Protein AF-A0A538K171-F1 (afdb_monomer)

Foldseek 3Di:
DPPLVVLLPDLCPFQADEEAPLADVVVSVVSNNPPRYDHDYADVLLEVCLVPDADCVLCVLQVHDLVFAAEEEEDDPDPELPPDPPDNQVVLLVVVQFPHNYEYEYPDPRHVVVCVVVVRYRYDPDDDPVLNSLLSHQEYEYQDPVSQSSNLLSLHHYEYPNPDDDGSNVVVCCVVVSYDYDDHSVVDDGDHDDPDRPDDDRRHDHNVVVVVSVCVRVDDD

Solvent-accessible surface area (backbone atoms only — not comparable to full-atom values): 12775 Å² total; per-residue (Å²): 117,82,57,54,72,61,41,47,52,48,30,55,74,43,70,48,45,75,44,46,54,59,46,65,66,74,77,40,38,88,25,52,29,67,99,23,66,39,71,40,81,72,51,73,44,20,27,83,41,44,86,68,73,69,56,67,64,55,32,66,76,68,71,54,66,81,94,49,42,31,36,38,35,38,53,52,94,58,81,44,85,80,78,52,98,84,72,60,54,68,52,48,35,53,64,72,41,54,85,49,55,30,38,45,44,58,79,46,70,60,34,40,57,57,50,62,72,66,64,57,57,47,60,71,96,58,93,71,66,60,66,28,47,42,54,69,25,33,32,36,41,28,44,42,72,65,63,49,44,42,21,45,38,58,31,19,46,32,32,31,66,58,86,68,86,71,40,46,59,55,50,49,31,39,75,72,65,54,35,38,78,59,87,52,50,84,72,66,73,89,46,66,61,61,98,65,48,66,76,62,80,69,63,63,39,70,48,63,60,59,50,53,56,63,46,56,55,71,60,79,129

Mean predicted aligned error: 5.47 Å

Sequence (221 aa):
EWATVQHNVNCRLAKAVVVPDAIPQERLYRYGARNKIRPYEGLKEEYYLADFEPDAAVLSELGLDRSRPIVVLRTPPAVSLYHRFENDLFRQVLDRVRGEQAVVLPRTEDQRAELERTGDWIVPPRAIDAQSLVAYADLVVSAGGTMNREAVALGTPVYTTFEGRPGAVDERLITEGRLRRLEHAEDVKLAKRGGVPVSGERVRRDPALLTDLLLSAVIRA

Nearest PDB structures (foldseek):
  4rif-assembly1_A  TM=6.690E-01  e=5.327E-04  Streptomyces cyanogenus
  6j31-assembly4_D  TM=5.590E-01  e=3.667E-04  Kitasatospora
  5nv8-assembly1_A  TM=5.394E-01  e=2.372E-04  Pseudomonas putida KT2440
  8va1-assembly1_D  TM=4.592E-01  e=1.056E-02  Staphylococcus aureus
  4amb-assembly1_A  TM=5.038E-01  e=4.702E-02  Streptomyces nogalater

pLDDT: mean 89.64, std 12.26, range [41.31, 98.06]

Secondary structure (DSSP, 8-state):
---HHHHHHHHHH-S-EEEETTS-THHHHTTT-TTTEEEESS-HHHHHTTT----THHHHHTT--TTS-EEEEE--SSS-SS--TT--HHHHHHHHTTTSEEEEE-SSHHHHHHHHHH--SB--SS---HHHHHHH-SEEEES-HHHHHHHHHHT--EEE---SPPPHHHHHHHHTTSSEE---GGG---SPPPSS-SSSSPP---HHHHHHHHHTTTS--

Structure (mmCIF, N/CA/C/O backbone):
data_AF-A0A538K171-F1
#
_entry.id   AF-A0A538K171-F1
#
loop_
_atom_site.group_PDB
_atom_site.id
_atom_site.type_symbol
_atom_site.label_atom_id
_atom_site.label_alt_id
_atom_site.label_comp_id
_atom_site.label_asym_id
_atom_site.label_entity_id
_atom_site.label_seq_id
_atom_site.pdbx_PDB_ins_code
_atom_site.Cartn_x
_atom_site.Cartn_y
_atom_site.Cartn_z
_atom_site.occupancy
_atom_site.B_iso_or_equiv
_atom_site.auth_seq_id
_atom_site.auth_comp_id
_atom_site.auth_asym_id
_atom_site.auth_atom_id
_atom_site.pdbx_PDB_model_num
ATOM 1 N N . GLU A 1 1 ? 4.724 6.004 -13.531 1.00 66.69 1 GLU A N 1
ATOM 2 C CA . GLU A 1 1 ? 5.655 6.703 -14.454 1.00 66.69 1 GLU A CA 1
ATOM 3 C C . GLU A 1 1 ? 5.895 8.193 -14.138 1.00 66.69 1 GLU A C 1
ATOM 5 O O . GLU A 1 1 ? 6.734 8.817 -14.790 1.00 66.69 1 GLU A O 1
ATOM 10 N N . TRP A 1 2 ? 5.233 8.771 -13.127 1.00 79.94 2 TRP A N 1
ATOM 11 C CA . TRP A 1 2 ? 5.308 10.215 -12.837 1.00 79.94 2 TRP A CA 1
ATOM 12 C C . TRP A 1 2 ? 6.482 10.662 -11.953 1.00 79.94 2 TRP A C 1
ATOM 14 O O . TRP A 1 2 ? 6.702 11.857 -11.797 1.00 79.94 2 TRP A O 1
ATOM 24 N N . ALA A 1 3 ? 7.287 9.729 -11.434 1.00 83.81 3 ALA A N 1
ATOM 25 C CA . ALA A 1 3 ? 8.551 10.024 -10.752 1.00 83.81 3 ALA A CA 1
ATOM 26 C C . ALA A 1 3 ? 9.635 10.458 -11.763 1.00 83.81 3 ALA A C 1
ATOM 28 O O . ALA A 1 3 ? 10.602 9.742 -12.020 1.00 83.81 3 ALA A O 1
ATOM 29 N N . THR A 1 4 ? 9.427 11.613 -12.399 1.00 87.75 4 THR A N 1
ATOM 30 C CA . THR A 1 4 ? 10.187 12.109 -13.558 1.00 87.75 4 THR A CA 1
ATOM 31 C C . THR A 1 4 ? 11.692 12.117 -13.316 1.00 87.75 4 THR A C 1
ATOM 33 O O . THR A 1 4 ? 12.437 11.635 -14.166 1.00 87.75 4 THR A O 1
ATOM 36 N N . VAL A 1 5 ? 12.155 12.623 -12.169 1.00 89.06 5 VAL A N 1
ATOM 37 C CA . VAL A 1 5 ? 13.592 12.705 -11.850 1.00 89.06 5 VAL A CA 1
ATOM 38 C C . VAL A 1 5 ? 14.212 11.307 -11.784 1.00 89.06 5 VAL A C 1
ATOM 40 O O . VAL A 1 5 ? 15.181 11.027 -12.486 1.00 89.06 5 VAL A O 1
ATOM 43 N N . GLN A 1 6 ? 13.591 10.401 -11.026 1.00 90.38 6 GLN A N 1
ATOM 44 C CA . GLN A 1 6 ? 14.059 9.025 -10.875 1.00 90.38 6 GLN A CA 1
ATOM 45 C C . GLN A 1 6 ? 14.075 8.278 -12.215 1.00 90.38 6 GLN A C 1
ATOM 47 O O . GLN A 1 6 ? 15.068 7.633 -12.545 1.00 90.38 6 GLN A O 1
ATOM 52 N N . HIS A 1 7 ? 13.018 8.388 -13.030 1.00 92.62 7 HIS A N 1
ATOM 53 C CA . HIS A 1 7 ? 12.998 7.722 -14.334 1.00 92.62 7 HIS A CA 1
ATOM 54 C C . HIS A 1 7 ? 14.040 8.291 -15.300 1.00 92.62 7 HIS A C 1
ATOM 56 O O . HIS A 1 7 ? 14.659 7.513 -16.023 1.00 92.62 7 HIS A O 1
ATOM 62 N N . ASN A 1 8 ? 14.271 9.610 -15.301 1.00 92.12 8 ASN A N 1
ATOM 63 C CA . ASN A 1 8 ? 15.260 10.235 -16.183 1.00 92.12 8 ASN A CA 1
ATOM 64 C C . ASN A 1 8 ? 16.680 9.707 -15.950 1.00 92.12 8 ASN A C 1
ATOM 66 O O . ASN A 1 8 ? 17.425 9.563 -16.921 1.00 92.12 8 ASN A O 1
ATOM 70 N N . VAL A 1 9 ? 17.033 9.414 -14.698 1.00 94.19 9 VAL A N 1
ATOM 71 C CA . VAL A 1 9 ? 18.319 8.806 -14.342 1.00 94.19 9 VAL A CA 1
ATOM 72 C C . VAL A 1 9 ? 18.281 7.302 -14.621 1.00 94.19 9 VAL A C 1
ATOM 74 O O . VAL A 1 9 ? 19.056 6.801 -15.437 1.00 94.19 9 VAL A O 1
ATOM 77 N N . ASN A 1 10 ? 17.327 6.586 -14.022 1.00 94.12 10 ASN A N 1
ATOM 78 C CA . ASN A 1 10 ? 17.306 5.123 -14.034 1.00 94.12 10 ASN A CA 1
ATOM 79 C C . ASN A 1 10 ? 17.180 4.545 -15.448 1.00 94.12 10 ASN A C 1
ATOM 81 O O . ASN A 1 10 ? 17.932 3.647 -15.811 1.00 94.12 10 ASN A O 1
ATOM 85 N N . CYS A 1 11 ? 16.269 5.061 -16.276 1.00 95.25 11 CYS A N 1
ATOM 86 C CA . CYS A 1 11 ? 16.022 4.495 -17.608 1.00 95.25 11 CYS A CA 1
ATOM 87 C C . CYS A 1 11 ? 17.185 4.743 -18.587 1.00 95.25 11 CYS A C 1
ATOM 89 O O . CYS A 1 11 ? 17.412 3.944 -19.501 1.00 95.25 11 CYS A O 1
ATOM 91 N N . ARG A 1 12 ? 17.953 5.825 -18.396 1.00 94.25 12 ARG A N 1
ATOM 92 C CA . ARG A 1 12 ? 19.149 6.099 -19.206 1.00 94.25 12 ARG A CA 1
ATOM 93 C C . ARG A 1 12 ? 20.298 5.170 -18.841 1.00 94.25 12 ARG A C 1
ATOM 95 O O . ARG A 1 12 ? 20.926 4.627 -19.748 1.00 94.25 12 ARG A O 1
ATOM 102 N N . LEU A 1 13 ? 20.525 4.964 -17.545 1.00 93.88 13 LEU A N 1
ATOM 103 C CA . LEU A 1 13 ? 21.641 4.167 -17.031 1.00 93.88 13 LEU A CA 1
ATOM 104 C C . LEU A 1 13 ? 21.377 2.655 -17.066 1.00 93.88 13 LEU A C 1
ATOM 106 O O . LEU A 1 13 ? 22.317 1.867 -17.132 1.00 93.88 13 LEU A O 1
ATOM 110 N N . ALA A 1 14 ? 20.112 2.233 -17.054 1.00 94.62 14 ALA A N 1
ATOM 111 C CA . ALA A 1 14 ? 19.754 0.823 -17.111 1.00 94.62 14 ALA A CA 1
ATOM 112 C C . ALA A 1 14 ? 19.931 0.223 -18.518 1.00 94.62 14 ALA A C 1
ATOM 114 O O . ALA A 1 14 ? 19.744 0.898 -19.539 1.00 94.62 14 ALA A O 1
ATOM 115 N N . LYS A 1 15 ? 20.237 -1.082 -18.557 1.00 94.00 15 LYS A N 1
ATOM 116 C CA . LYS A 1 15 ? 20.230 -1.919 -19.773 1.00 94.00 15 LYS A CA 1
ATOM 117 C C . LYS A 1 15 ? 18.865 -2.567 -20.029 1.00 94.00 15 LYS A C 1
ATOM 119 O O . LYS A 1 15 ? 18.466 -2.686 -21.181 1.00 94.00 15 LYS A O 1
ATOM 124 N N . ALA A 1 16 ? 18.147 -2.921 -18.964 1.00 95.50 16 ALA A N 1
ATOM 125 C CA . ALA A 1 16 ? 16.772 -3.410 -19.000 1.00 95.50 16 ALA A CA 1
ATOM 126 C C . ALA A 1 16 ? 15.915 -2.632 -17.989 1.00 95.50 16 ALA A C 1
ATOM 128 O O . ALA A 1 16 ? 16.394 -2.256 -16.920 1.00 95.50 16 ALA A O 1
ATOM 129 N N . VAL A 1 17 ? 14.655 -2.375 -18.335 1.00 96.00 17 VAL A N 1
ATOM 130 C CA . VAL A 1 17 ? 13.676 -1.643 -17.522 1.00 96.00 17 VAL A CA 1
ATOM 131 C C . VAL A 1 17 ? 12.465 -2.546 -17.317 1.00 96.00 17 VAL A C 1
ATOM 133 O O . VAL A 1 17 ? 11.632 -2.683 -18.211 1.00 96.00 17 VAL A O 1
ATOM 136 N N . VAL A 1 18 ? 12.393 -3.174 -16.145 1.00 96.44 18 VAL A N 1
ATOM 137 C CA . VAL A 1 18 ? 11.330 -4.118 -15.779 1.00 96.44 18 VAL A CA 1
ATOM 138 C C . VAL A 1 18 ? 10.172 -3.360 -15.131 1.00 96.44 18 VAL A C 1
ATOM 140 O O . VAL A 1 18 ? 10.356 -2.700 -14.107 1.00 96.44 18 VAL A O 1
ATOM 143 N N . VAL A 1 19 ? 8.988 -3.402 -15.742 1.00 96.50 19 VAL A N 1
ATOM 144 C CA . VAL A 1 19 ? 7.805 -2.625 -15.320 1.00 96.50 19 VAL A CA 1
ATOM 145 C C . VAL A 1 19 ? 6.518 -3.434 -15.506 1.00 96.50 19 VAL A C 1
ATOM 147 O O . VAL A 1 19 ? 6.503 -4.317 -16.358 1.00 96.50 19 VAL A O 1
ATOM 150 N N . PRO A 1 20 ? 5.435 -3.133 -14.767 1.00 96.88 20 PRO A N 1
ATOM 151 C CA . PRO A 1 20 ? 4.135 -3.739 -15.032 1.00 96.88 20 PRO A CA 1
ATOM 152 C C . PRO A 1 20 ? 3.682 -3.493 -16.472 1.00 96.88 20 PRO A C 1
ATOM 154 O O . PRO A 1 20 ? 3.851 -2.389 -17.000 1.00 96.88 20 PRO A O 1
ATOM 157 N N . ASP A 1 21 ? 3.028 -4.486 -17.057 1.00 96.69 21 ASP A N 1
ATOM 158 C CA . ASP A 1 21 ? 2.358 -4.444 -18.358 1.00 96.69 21 ASP A CA 1
ATOM 159 C C . ASP A 1 21 ? 1.277 -3.355 -18.448 1.00 96.69 21 ASP A C 1
ATOM 161 O O . ASP A 1 21 ? 1.010 -2.829 -19.526 1.00 96.69 21 ASP A O 1
ATOM 165 N N . ALA A 1 22 ? 0.719 -2.949 -17.304 1.00 96.81 22 ALA A N 1
ATOM 166 C CA . ALA A 1 22 ? -0.214 -1.834 -17.191 1.00 96.81 22 ALA A CA 1
ATOM 167 C C . ALA A 1 22 ? 0.367 -0.498 -17.677 1.00 96.81 22 ALA A C 1
ATOM 169 O O . ALA A 1 22 ? -0.393 0.412 -17.999 1.00 96.81 22 ALA A O 1
ATOM 170 N N . ILE A 1 23 ? 1.695 -0.324 -17.655 1.00 96.12 23 ILE A N 1
ATOM 171 C CA . ILE A 1 23 ? 2.342 0.936 -18.030 1.00 96.12 23 ILE A CA 1
ATOM 172 C C . ILE A 1 23 ? 2.552 0.960 -19.551 1.00 96.12 23 ILE A C 1
ATOM 174 O O . ILE A 1 23 ? 3.391 0.205 -20.045 1.00 96.12 23 ILE A O 1
ATOM 178 N N . PRO A 1 24 ? 1.902 1.876 -20.302 1.00 95.00 24 PRO A N 1
ATOM 179 C CA . PRO A 1 24 ? 2.154 1.999 -21.734 1.00 95.00 24 PRO A CA 1
ATOM 180 C C . PRO A 1 24 ? 3.619 2.370 -21.978 1.00 95.00 24 PRO A C 1
ATOM 182 O O . PRO A 1 24 ? 4.127 3.349 -21.413 1.00 95.00 24 PRO A O 1
ATOM 185 N N . GLN A 1 25 ? 4.306 1.589 -22.811 1.00 95.44 25 GLN A N 1
ATOM 186 C CA . GLN A 1 25 ? 5.763 1.663 -22.967 1.00 95.44 25 GLN A CA 1
ATOM 187 C C . GLN A 1 25 ? 6.224 3.049 -23.438 1.00 95.44 25 GLN A C 1
ATOM 189 O O . GLN A 1 25 ? 7.231 3.591 -22.978 1.00 95.44 25 GLN A O 1
ATOM 194 N N . GLU A 1 26 ? 5.423 3.662 -24.297 1.00 95.50 26 GLU A N 1
ATOM 195 C CA . GLU A 1 26 ? 5.586 4.992 -24.875 1.00 95.50 26 GLU A CA 1
ATOM 196 C C . GLU A 1 26 ? 5.693 6.090 -23.816 1.00 95.50 26 GLU A C 1
ATOM 198 O O . GLU A 1 26 ? 6.452 7.048 -24.001 1.00 95.50 26 GLU A O 1
ATOM 203 N N . ARG A 1 27 ? 5.049 5.923 -22.650 1.00 94.31 27 ARG A N 1
ATOM 204 C CA . ARG A 1 27 ? 5.192 6.866 -21.527 1.00 94.31 27 ARG A CA 1
ATOM 205 C C . ARG A 1 27 ? 6.608 6.856 -20.929 1.00 94.31 27 ARG A C 1
ATOM 207 O O . ARG A 1 27 ? 7.004 7.830 -20.283 1.00 94.31 27 ARG A O 1
ATOM 214 N N . LEU A 1 28 ? 7.385 5.793 -21.158 1.00 95.94 28 LEU A N 1
ATOM 215 C CA . LEU A 1 28 ? 8.760 5.637 -20.677 1.00 95.94 28 LEU A CA 1
ATOM 216 C C . LEU A 1 28 ? 9.823 6.013 -21.722 1.00 95.94 28 LEU A C 1
ATOM 218 O O . LEU A 1 28 ? 10.983 6.226 -21.363 1.00 95.94 28 LEU A O 1
ATOM 222 N N . TYR A 1 29 ? 9.461 6.155 -23.002 1.00 95.62 29 TYR A N 1
ATOM 223 C CA . TYR A 1 29 ? 10.425 6.473 -24.068 1.00 95.62 29 TYR A CA 1
ATOM 224 C C . TYR A 1 29 ? 11.146 7.798 -23.832 1.00 95.62 29 TYR A C 1
ATOM 226 O O . TYR A 1 29 ? 12.361 7.871 -24.009 1.00 95.62 29 TYR A O 1
ATOM 234 N N . ARG A 1 30 ? 10.428 8.813 -23.333 1.00 94.38 30 ARG A N 1
ATOM 235 C CA . ARG A 1 30 ? 11.001 10.121 -22.967 1.00 94.38 30 ARG A CA 1
ATOM 236 C C . ARG A 1 30 ? 12.099 10.044 -21.898 1.00 94.38 30 ARG A C 1
ATOM 238 O O . ARG A 1 30 ? 12.905 10.961 -21.776 1.00 94.38 30 ARG A O 1
ATOM 245 N N . TYR A 1 31 ? 12.145 8.952 -21.137 1.00 95.50 31 TYR A N 1
ATOM 246 C CA . TYR A 1 31 ? 13.164 8.709 -20.120 1.00 95.50 31 TYR A CA 1
ATOM 247 C C . TYR A 1 31 ? 14.360 7.897 -20.645 1.00 95.50 31 TYR A C 1
ATOM 249 O O . TYR A 1 31 ? 15.268 7.594 -19.880 1.00 95.50 31 TYR A O 1
ATOM 257 N N . GLY A 1 32 ? 14.397 7.546 -21.935 1.00 95.56 32 GLY A N 1
ATOM 258 C CA . GLY A 1 32 ? 15.477 6.748 -22.529 1.00 95.56 32 GLY A CA 1
ATOM 259 C C . GLY A 1 32 ? 15.289 5.232 -22.403 1.00 95.56 32 GLY A C 1
ATOM 260 O O . GLY A 1 32 ? 16.252 4.486 -22.561 1.00 95.56 32 GLY A O 1
ATOM 261 N N . ALA A 1 33 ? 14.063 4.770 -22.128 1.00 96.56 33 ALA A N 1
ATOM 262 C CA . ALA A 1 33 ? 13.749 3.348 -21.957 1.00 96.56 33 ALA A CA 1
ATOM 263 C C . ALA A 1 33 ? 13.457 2.596 -23.273 1.00 96.56 33 ALA A C 1
ATOM 265 O O . ALA A 1 33 ? 13.246 1.384 -23.249 1.00 96.56 33 ALA A O 1
ATOM 266 N N . ARG A 1 34 ? 13.413 3.279 -24.427 1.00 96.06 34 ARG A N 1
ATOM 267 C CA . ARG A 1 34 ? 13.105 2.640 -25.721 1.00 96.06 34 ARG A CA 1
ATOM 268 C C . ARG A 1 34 ? 14.042 1.446 -25.971 1.00 96.06 34 ARG A C 1
ATOM 270 O O . ARG A 1 34 ? 15.243 1.558 -25.753 1.00 96.06 34 ARG A O 1
ATOM 277 N N . ASN A 1 35 ? 13.477 0.318 -26.410 1.00 94.25 35 ASN A N 1
ATOM 278 C CA . ASN A 1 35 ? 14.146 -0.979 -26.635 1.00 94.25 35 ASN A CA 1
ATOM 279 C C . ASN A 1 35 ? 14.708 -1.681 -25.375 1.00 94.25 35 ASN A C 1
ATOM 281 O O . ASN A 1 35 ? 15.240 -2.786 -25.471 1.00 94.25 35 ASN A O 1
ATOM 285 N N . LYS A 1 36 ? 14.558 -1.087 -24.185 1.00 95.12 36 LYS A N 1
ATOM 286 C CA . LYS A 1 36 ? 15.034 -1.646 -22.907 1.00 95.12 36 LYS A CA 1
ATOM 287 C C . LYS A 1 36 ? 13.907 -2.204 -22.040 1.00 95.12 36 LYS A C 1
ATOM 289 O O . LYS A 1 36 ? 14.178 -2.845 -21.033 1.00 95.12 36 LYS A O 1
ATOM 294 N N . ILE A 1 37 ? 12.652 -1.931 -22.391 1.00 96.50 37 ILE A N 1
ATOM 295 C CA . ILE A 1 37 ? 11.495 -2.285 -21.567 1.00 96.50 37 ILE A CA 1
ATOM 296 C C . ILE A 1 37 ? 11.275 -3.801 -21.582 1.00 96.50 37 ILE A C 1
ATOM 298 O O . ILE A 1 37 ? 11.434 -4.462 -22.611 1.00 96.50 37 ILE A O 1
ATOM 302 N N . ARG A 1 38 ? 10.948 -4.338 -20.409 1.00 96.88 38 ARG A N 1
ATOM 303 C CA . ARG A 1 38 ? 10.624 -5.737 -20.138 1.00 96.88 38 ARG A CA 1
ATOM 304 C C . ARG A 1 38 ? 9.335 -5.749 -19.304 1.00 96.88 38 ARG A C 1
ATOM 306 O O . ARG A 1 38 ? 9.412 -5.554 -18.090 1.00 96.88 38 ARG A O 1
ATOM 313 N N . PRO A 1 39 ? 8.154 -5.838 -19.938 1.00 96.88 39 PRO A N 1
ATOM 314 C CA . PRO A 1 39 ? 6.901 -5.830 -19.199 1.00 96.88 39 PRO A CA 1
ATOM 315 C C . PRO A 1 39 ? 6.725 -7.146 -18.428 1.00 96.88 39 PRO A C 1
ATOM 317 O O . PRO A 1 39 ? 7.114 -8.201 -18.924 1.00 96.88 39 PRO A O 1
ATOM 320 N N . TYR A 1 40 ? 6.120 -7.080 -17.244 1.00 97.31 40 TYR A N 1
ATOM 321 C CA . TYR A 1 40 ? 5.615 -8.247 -16.515 1.00 97.31 40 TYR A CA 1
ATOM 322 C C . TYR A 1 40 ? 4.117 -8.112 -16.261 1.00 97.31 40 TYR A C 1
ATOM 324 O O . TYR A 1 40 ? 3.604 -7.005 -16.119 1.00 97.31 40 TYR A O 1
ATOM 332 N N . GLU A 1 41 ? 3.419 -9.237 -16.195 1.00 97.19 41 GLU A N 1
ATOM 333 C CA . GLU A 1 41 ? 1.971 -9.277 -16.011 1.00 97.19 41 GLU A CA 1
ATOM 334 C C . GLU A 1 41 ? 1.564 -8.879 -14.582 1.00 97.19 41 GLU A C 1
ATOM 336 O O . GLU A 1 41 ? 2.159 -9.325 -13.604 1.00 97.19 41 GLU A O 1
ATOM 341 N N . GLY A 1 42 ? 0.501 -8.086 -14.439 1.00 95.56 42 GLY A N 1
ATOM 342 C CA . GLY A 1 42 ? -0.134 -7.872 -13.135 1.00 95.56 42 GLY A CA 1
ATOM 343 C C . GLY A 1 42 ? 0.618 -6.905 -12.213 1.00 95.56 42 GLY A C 1
ATOM 344 O O . GLY A 1 42 ? 1.034 -5.821 -12.635 1.00 95.56 42 GLY A O 1
ATOM 345 N N . LEU A 1 43 ? 0.704 -7.244 -10.924 1.00 96.81 43 LEU A N 1
ATOM 346 C CA . LEU A 1 43 ? 1.318 -6.412 -9.878 1.00 96.81 43 LEU A CA 1
ATOM 347 C C . LEU A 1 43 ? 2.615 -7.049 -9.388 1.00 96.81 43 LEU A C 1
ATOM 349 O O . LEU A 1 43 ? 2.643 -8.252 -9.169 1.00 96.81 43 LEU A O 1
ATOM 353 N N . LYS A 1 44 ? 3.664 -6.264 -9.093 1.00 96.50 44 LYS A N 1
ATOM 354 C CA . LYS A 1 44 ? 4.871 -6.821 -8.440 1.00 96.50 44 LYS A CA 1
ATOM 355 C C . LYS A 1 44 ? 4.539 -7.478 -7.098 1.00 96.50 44 LYS A C 1
ATOM 357 O O . LYS A 1 44 ? 5.196 -8.436 -6.711 1.00 96.50 44 LYS A O 1
ATOM 362 N N . GLU A 1 45 ? 3.514 -6.968 -6.419 1.00 97.56 45 GLU A N 1
ATOM 363 C CA . GLU A 1 45 ? 2.942 -7.512 -5.189 1.00 97.56 45 GLU A CA 1
ATOM 364 C C . GLU A 1 45 ? 2.470 -8.965 -5.355 1.00 97.56 45 GLU A C 1
ATOM 366 O O . GLU A 1 45 ? 2.647 -9.759 -4.441 1.00 97.56 45 GLU A O 1
ATOM 371 N N . GLU A 1 46 ? 1.949 -9.348 -6.526 1.00 97.12 46 GLU A N 1
ATOM 372 C CA . GLU A 1 46 ? 1.527 -10.729 -6.817 1.00 97.12 46 GLU A CA 1
ATOM 373 C C . GLU A 1 46 ? 2.726 -11.691 -6.944 1.00 97.12 46 GLU A C 1
ATOM 375 O O . GLU A 1 46 ? 2.544 -12.901 -6.824 1.00 97.12 46 GLU A O 1
ATOM 380 N N . TYR A 1 47 ? 3.942 -11.164 -7.153 1.00 97.56 47 TYR A N 1
ATOM 381 C CA . TYR A 1 47 ? 5.191 -11.932 -7.190 1.00 97.56 47 TYR A CA 1
ATOM 382 C C . TYR A 1 47 ? 5.844 -12.002 -5.811 1.00 97.56 47 TYR A C 1
ATOM 384 O O . TYR A 1 47 ? 6.033 -13.087 -5.280 1.00 97.56 47 TYR A O 1
ATOM 392 N N . TYR A 1 48 ? 6.182 -10.866 -5.189 1.00 96.62 48 TYR A N 1
ATOM 393 C CA . TYR A 1 48 ? 6.936 -10.911 -3.926 1.00 96.62 48 TYR A CA 1
ATOM 394 C C . TYR A 1 48 ? 6.102 -11.375 -2.726 1.00 96.62 48 TYR A C 1
ATOM 396 O O . TYR A 1 48 ? 6.672 -11.667 -1.682 1.00 96.62 48 TYR A O 1
ATOM 404 N N . LEU A 1 49 ? 4.772 -11.430 -2.858 1.00 97.00 49 LEU A N 1
ATOM 405 C CA . LEU A 1 49 ? 3.898 -12.048 -1.865 1.00 97.00 49 LEU A CA 1
ATOM 406 C C . LEU A 1 49 ? 3.467 -13.464 -2.274 1.00 97.00 49 LEU A C 1
ATOM 408 O O . LEU A 1 49 ? 2.646 -14.043 -1.578 1.00 97.00 49 LEU A O 1
ATOM 412 N N . ALA A 1 50 ? 3.936 -14.046 -3.379 1.00 95.44 50 ALA A N 1
ATOM 413 C CA . ALA A 1 50 ? 3.369 -15.293 -3.910 1.00 95.44 50 ALA A CA 1
ATOM 414 C C . ALA A 1 50 ? 3.322 -16.450 -2.888 1.00 95.44 50 ALA A C 1
ATOM 416 O O . ALA A 1 50 ? 2.333 -17.184 -2.822 1.00 95.44 50 ALA A O 1
ATOM 417 N N . ASP A 1 51 ? 4.349 -16.568 -2.054 1.00 94.94 51 ASP A N 1
ATOM 418 C CA . ASP A 1 51 ? 4.509 -17.543 -0.971 1.00 94.94 51 ASP A CA 1
ATOM 419 C C . ASP A 1 51 ? 4.207 -16.967 0.425 1.00 94.94 51 ASP A C 1
ATOM 421 O O . ASP A 1 51 ? 4.319 -17.672 1.425 1.00 94.94 51 ASP A O 1
ATOM 425 N N . PHE A 1 52 ? 3.783 -15.703 0.505 1.00 96.25 52 PHE A N 1
ATOM 426 C CA . PHE A 1 52 ? 3.433 -15.054 1.763 1.00 96.25 52 PHE A CA 1
ATOM 427 C C . PHE A 1 52 ? 2.185 -15.685 2.387 1.00 96.25 52 PHE A C 1
ATOM 429 O O . PHE A 1 52 ? 1.121 -15.729 1.752 1.00 96.25 52 PHE A O 1
ATOM 436 N N . GLU A 1 53 ? 2.316 -16.076 3.655 1.00 95.19 53 GLU A N 1
ATOM 437 C CA . GLU A 1 53 ? 1.239 -16.541 4.525 1.00 95.19 53 GLU A CA 1
ATOM 438 C C . GLU A 1 53 ? 1.123 -15.609 5.750 1.00 95.19 53 GLU A C 1
ATOM 440 O O . GLU A 1 53 ? 2.122 -15.398 6.439 1.00 95.19 53 GLU A O 1
ATOM 445 N N . PRO A 1 54 ? -0.062 -15.031 6.037 1.00 95.12 54 PRO A N 1
ATOM 446 C CA . PRO A 1 54 ? -0.214 -14.039 7.104 1.00 95.12 54 PRO A CA 1
ATOM 447 C C . PRO A 1 54 ? 0.025 -14.593 8.517 1.00 95.12 54 PRO A C 1
ATOM 449 O O . PRO A 1 54 ? -0.656 -15.527 8.949 1.00 95.12 54 PRO A O 1
ATOM 452 N N . ASP A 1 55 ? 0.880 -13.938 9.300 1.00 96.44 55 ASP A N 1
ATOM 453 C CA . ASP A 1 55 ? 1.133 -14.277 10.703 1.00 96.44 55 ASP A CA 1
ATOM 454 C C . ASP A 1 55 ? 0.107 -13.616 11.639 1.00 96.44 55 ASP A C 1
ATOM 456 O O . ASP A 1 55 ? -0.001 -12.390 11.741 1.00 96.44 55 ASP A O 1
ATOM 460 N N . ALA A 1 56 ? -0.673 -14.439 12.345 1.00 95.56 56 ALA A N 1
ATOM 461 C CA . ALA A 1 56 ? -1.689 -13.975 13.287 1.00 95.56 56 ALA A CA 1
ATOM 462 C C . ALA A 1 56 ? -1.106 -13.280 14.533 1.00 95.56 56 ALA A C 1
ATOM 464 O O . ALA A 1 56 ? -1.858 -12.597 15.235 1.00 95.56 56 ALA A O 1
ATOM 465 N N . ALA A 1 57 ? 0.202 -13.395 14.796 1.00 97.19 57 ALA A N 1
ATOM 466 C CA . ALA A 1 57 ? 0.870 -12.733 15.916 1.00 97.19 57 ALA A CA 1
ATOM 467 C C . ALA A 1 57 ? 0.660 -11.208 15.921 1.00 97.19 57 ALA A C 1
ATOM 469 O O . ALA A 1 57 ? 0.538 -10.610 16.995 1.00 97.19 57 ALA A O 1
ATOM 470 N N . VAL A 1 58 ? 0.512 -10.587 14.741 1.00 97.62 58 VAL A N 1
ATOM 471 C CA . VAL A 1 58 ? 0.238 -9.145 14.613 1.00 97.62 58 VAL A CA 1
ATOM 472 C C . VAL A 1 58 ? -1.079 -8.732 15.280 1.00 97.62 58 VAL A C 1
ATOM 474 O O . VAL A 1 58 ? -1.198 -7.619 15.789 1.00 97.62 58 VAL A O 1
ATOM 477 N N . LEU A 1 59 ? -2.069 -9.630 15.326 1.00 97.00 59 LEU A N 1
ATOM 478 C CA . LEU A 1 59 ? -3.349 -9.357 15.978 1.00 97.00 59 LEU A CA 1
ATOM 479 C C . LEU A 1 59 ? -3.174 -9.294 17.492 1.00 97.00 59 LEU A C 1
ATOM 481 O O . LEU A 1 59 ? -3.643 -8.350 18.121 1.00 97.00 59 LEU A O 1
ATOM 485 N N . SER A 1 60 ? -2.452 -10.258 18.070 1.00 96.38 60 SER A N 1
ATOM 486 C CA . SER A 1 60 ? -2.150 -10.258 19.503 1.00 96.38 60 SER A CA 1
ATOM 487 C C . SER A 1 60 ? -1.232 -9.107 19.912 1.00 96.38 60 SER A C 1
ATOM 489 O O . SER A 1 60 ? -1.472 -8.505 20.954 1.00 96.38 60 SER A O 1
ATOM 491 N N . GLU A 1 61 ? -0.234 -8.757 19.091 1.00 96.69 61 GLU A N 1
ATOM 492 C CA . GLU A 1 61 ? 0.666 -7.623 19.354 1.00 96.69 61 GLU A CA 1
ATOM 493 C C . GLU A 1 61 ? -0.106 -6.300 19.465 1.00 96.69 61 GLU A C 1
ATOM 495 O O . GLU A 1 61 ? 0.225 -5.456 20.295 1.00 96.69 61 GLU A O 1
ATOM 500 N N . LEU A 1 62 ? -1.153 -6.135 18.652 1.00 96.94 62 LEU A N 1
ATOM 501 C CA . LEU A 1 62 ? -1.967 -4.921 18.594 1.00 96.94 62 LEU A CA 1
ATOM 502 C C . LEU A 1 62 ? -3.263 -5.002 19.419 1.00 96.94 62 LEU A C 1
ATOM 504 O O . LEU A 1 62 ? -4.049 -4.058 19.398 1.00 96.94 62 LEU A O 1
ATOM 508 N N . GLY A 1 63 ? -3.513 -6.115 20.118 1.00 96.94 63 GLY A N 1
ATOM 509 C CA . GLY A 1 63 ? -4.745 -6.323 20.889 1.00 96.94 63 GLY A CA 1
ATOM 510 C C . GLY A 1 63 ? -6.020 -6.354 20.034 1.00 96.94 63 GLY A C 1
ATOM 511 O O . GLY A 1 63 ? -7.080 -5.923 20.486 1.00 96.94 63 GLY A O 1
ATOM 512 N N . LEU A 1 64 ? -5.928 -6.826 18.788 1.00 97.25 64 LEU A N 1
ATOM 513 C CA . LEU A 1 64 ? -7.038 -6.871 17.840 1.00 97.25 64 LEU A CA 1
ATOM 514 C C . LEU A 1 64 ? -7.877 -8.146 18.015 1.00 97.25 64 LEU A C 1
ATOM 516 O O . LEU A 1 64 ? -7.384 -9.264 17.877 1.00 97.25 64 LEU A O 1
ATOM 520 N N . ASP A 1 65 ? -9.181 -7.973 18.215 1.00 95.81 65 ASP A N 1
ATOM 521 C CA . ASP A 1 65 ? -10.180 -9.033 18.106 1.00 95.81 65 ASP A CA 1
ATOM 522 C C . ASP A 1 65 ? -10.561 -9.267 16.634 1.00 95.81 65 ASP A C 1
ATOM 524 O O . ASP A 1 65 ? -11.073 -8.382 15.945 1.00 95.81 65 ASP A O 1
ATOM 528 N N . ARG A 1 66 ? -10.309 -10.483 16.141 1.00 92.88 66 ARG A N 1
ATOM 529 C CA . ARG A 1 66 ? -10.587 -10.890 14.757 1.00 92.88 66 ARG A CA 1
ATOM 530 C C . ARG A 1 66 ? -12.083 -11.008 14.448 1.00 92.88 66 ARG A C 1
ATOM 532 O O . ARG A 1 66 ? -12.457 -10.967 13.274 1.00 92.88 66 ARG A O 1
ATOM 539 N N . SER A 1 67 ? -12.934 -11.182 15.458 1.00 92.88 67 SER A N 1
ATOM 540 C CA . SER A 1 67 ? -14.385 -11.316 15.276 1.00 92.88 67 SER A CA 1
ATOM 541 C C . SER A 1 67 ? -15.059 -9.997 14.877 1.00 92.88 67 SER A C 1
ATOM 543 O O . SER A 1 67 ? -16.138 -10.007 14.284 1.00 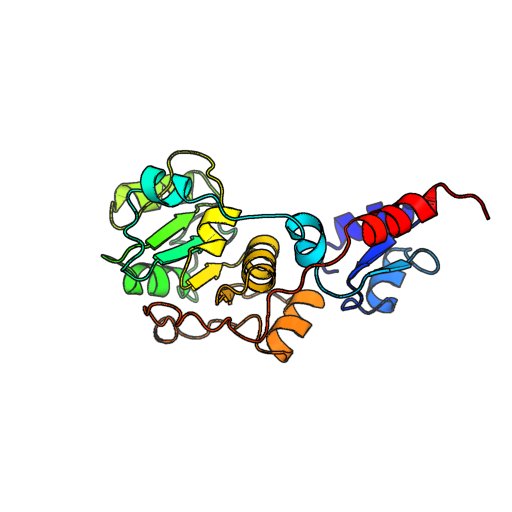92.88 67 SER A O 1
ATOM 545 N N . ARG A 1 68 ? -14.388 -8.867 15.121 1.00 95.12 68 ARG A N 1
ATOM 546 C CA . ARG A 1 68 ? -14.844 -7.511 14.802 1.00 95.12 68 ARG A CA 1
ATOM 547 C C . ARG A 1 68 ? -14.143 -6.952 13.552 1.00 95.12 68 ARG A C 1
ATOM 549 O O . ARG A 1 68 ? -13.114 -7.497 13.136 1.00 95.12 68 ARG A O 1
ATOM 556 N N . PRO A 1 69 ? -14.708 -5.916 12.901 1.00 96.38 69 PRO A N 1
ATOM 557 C CA . PRO A 1 69 ? -14.079 -5.266 11.754 1.00 96.38 69 PRO A CA 1
ATOM 558 C C . PRO A 1 69 ? -12.739 -4.622 12.120 1.00 96.38 69 PRO A C 1
ATOM 560 O O . PRO A 1 69 ? -12.685 -3.806 13.034 1.00 96.38 69 PRO A O 1
ATOM 563 N N . ILE A 1 70 ? -11.680 -4.959 11.384 1.00 97.81 70 ILE A N 1
ATOM 564 C CA . ILE A 1 70 ? -10.350 -4.352 11.506 1.00 97.81 70 ILE A CA 1
ATOM 565 C C . ILE A 1 70 ? -10.143 -3.401 10.327 1.00 97.81 70 ILE A C 1
ATOM 567 O O . ILE A 1 70 ? -10.174 -3.823 9.167 1.00 97.81 70 ILE A O 1
ATOM 571 N N . VAL A 1 71 ? -9.893 -2.126 10.619 1.00 97.94 71 VAL A N 1
ATOM 572 C CA . VAL A 1 71 ? -9.589 -1.106 9.609 1.00 97.94 71 VAL A CA 1
ATOM 573 C C . VAL A 1 71 ? -8.129 -0.706 9.722 1.00 97.94 71 VAL A C 1
ATOM 575 O O . VAL A 1 71 ? -7.641 -0.387 10.803 1.00 97.94 71 VAL A O 1
ATOM 578 N N . VAL A 1 72 ? -7.429 -0.682 8.595 1.00 97.94 72 VAL A N 1
ATOM 579 C CA . VAL A 1 72 ? -6.041 -0.226 8.527 1.00 97.94 72 VAL A CA 1
ATOM 580 C C . VAL A 1 72 ? -5.996 1.067 7.744 1.00 97.94 72 VAL A C 1
ATOM 582 O O . VAL A 1 72 ? -6.424 1.132 6.592 1.00 97.94 72 VAL A O 1
ATOM 585 N N . LEU A 1 73 ? -5.449 2.104 8.358 1.00 96.25 73 LEU A N 1
ATOM 586 C CA . LEU A 1 73 ? -5.275 3.401 7.737 1.00 96.25 73 LEU A CA 1
ATOM 587 C C . LEU A 1 73 ? -3.791 3.700 7.636 1.00 96.25 73 LEU A C 1
ATOM 589 O O . LEU A 1 73 ? -3.040 3.488 8.583 1.00 96.25 73 LEU A O 1
ATOM 593 N N . ARG A 1 74 ? -3.355 4.251 6.507 1.00 93.56 74 ARG A N 1
ATOM 594 C CA . ARG A 1 74 ? -2.019 4.843 6.409 1.00 93.56 74 ARG A CA 1
ATOM 595 C C . ARG A 1 74 ? -2.131 6.275 5.950 1.00 93.56 74 ARG A C 1
ATOM 597 O O . ARG A 1 74 ? -2.684 6.550 4.882 1.00 93.56 74 ARG A O 1
ATOM 604 N N . THR A 1 75 ? -1.559 7.154 6.758 1.00 89.06 75 THR A N 1
ATOM 605 C CA . THR A 1 75 ? -1.654 8.596 6.581 1.00 89.06 75 THR A CA 1
ATOM 606 C C . THR A 1 75 ? -1.089 9.032 5.220 1.00 89.06 75 THR A C 1
ATOM 608 O O . THR A 1 75 ? -0.187 8.386 4.647 1.00 89.06 75 THR A O 1
ATOM 611 N N . PRO A 1 76 ? -1.623 10.122 4.645 1.00 84.12 76 PRO A N 1
ATOM 612 C CA . PRO A 1 76 ? -1.057 10.710 3.442 1.00 84.12 76 PRO A CA 1
ATOM 613 C C . PRO A 1 76 ? 0.358 11.259 3.702 1.00 84.12 76 PRO A C 1
ATOM 615 O O . PRO A 1 76 ? 0.734 11.504 4.846 1.00 84.12 76 PRO A O 1
ATOM 618 N N . PRO A 1 77 ? 1.173 11.476 2.654 1.00 75.56 77 PRO A N 1
ATOM 619 C CA . PRO A 1 77 ? 2.531 12.028 2.773 1.00 75.56 77 PRO A CA 1
ATOM 620 C C . PRO A 1 77 ? 2.610 13.499 3.239 1.00 75.56 77 PRO A C 1
ATOM 622 O O . PRO A 1 77 ? 3.671 14.100 3.123 1.00 75.56 77 PRO A O 1
ATOM 625 N N . ALA A 1 78 ? 1.517 14.093 3.725 1.00 70.25 78 ALA A N 1
ATOM 626 C CA . ALA A 1 78 ? 1.492 15.465 4.231 1.00 70.25 78 ALA A CA 1
ATOM 627 C C . ALA A 1 78 ? 2.224 15.589 5.579 1.00 70.25 78 ALA A C 1
ATOM 629 O O . ALA A 1 78 ? 2.302 14.622 6.329 1.00 70.25 78 ALA A O 1
ATOM 630 N N . VAL A 1 79 ? 2.737 16.778 5.901 1.00 57.00 79 VAL A N 1
ATOM 631 C CA . VAL A 1 79 ? 3.501 17.003 7.143 1.00 57.00 79 VAL A CA 1
ATOM 632 C C . VAL A 1 79 ? 2.639 16.943 8.409 1.00 57.00 79 VAL A C 1
ATOM 634 O O . VAL A 1 79 ? 3.124 16.460 9.424 1.00 57.00 79 VAL A O 1
ATOM 637 N N . SER A 1 80 ? 1.355 17.307 8.343 1.00 55.84 80 SER A N 1
ATOM 638 C CA . SER A 1 80 ? 0.401 17.129 9.447 1.00 55.84 80 SER A CA 1
ATOM 639 C C . SER A 1 80 ? -0.943 16.602 8.950 1.00 55.84 80 SER A C 1
ATOM 641 O O . SER A 1 80 ? -1.309 16.801 7.786 1.00 55.84 80 SER A O 1
ATOM 643 N N . LEU A 1 81 ? -1.678 15.912 9.828 1.00 57.53 81 LEU A N 1
ATOM 644 C CA . LEU A 1 81 ? -3.014 15.396 9.508 1.00 57.53 81 LEU A CA 1
ATOM 645 C C . LEU A 1 81 ? -4.031 16.525 9.357 1.00 57.53 81 LEU A C 1
ATOM 647 O O . LEU A 1 81 ? -4.988 16.387 8.604 1.00 57.53 81 LEU A O 1
ATOM 651 N N . TYR A 1 82 ? -3.785 17.641 10.043 1.00 55.41 82 TYR A N 1
ATOM 652 C CA . TYR A 1 82 ? -4.715 18.758 10.143 1.00 55.41 82 TYR A CA 1
ATOM 653 C C . TYR A 1 82 ? -4.369 19.963 9.250 1.00 55.41 82 TYR A C 1
ATOM 655 O O . TYR A 1 82 ? -5.186 20.872 9.146 1.00 55.41 82 TYR A O 1
ATOM 663 N N . HIS A 1 83 ? -3.195 20.023 8.596 1.00 54.06 83 HIS A N 1
ATOM 664 C CA . HIS A 1 83 ? -2.839 21.150 7.705 1.00 54.06 83 HIS A CA 1
ATOM 665 C C . HIS A 1 83 ? -3.076 20.847 6.219 1.00 54.06 83 HIS A C 1
ATOM 667 O O . HIS A 1 83 ? -2.163 20.925 5.392 1.00 54.06 83 HIS A O 1
ATOM 673 N N . ARG A 1 84 ? -4.335 20.598 5.847 1.00 51.12 84 ARG A N 1
ATOM 674 C CA . ARG A 1 84 ? -4.828 20.901 4.496 1.00 51.12 84 ARG A CA 1
ATOM 675 C C . ARG A 1 84 ? -6.176 21.602 4.588 1.00 51.12 84 ARG A C 1
ATOM 677 O O . ARG A 1 84 ? -7.181 20.997 4.926 1.00 51.12 84 ARG A O 1
ATOM 684 N N . PHE A 1 85 ? -6.171 22.885 4.247 1.00 41.31 85 PHE A N 1
ATOM 685 C CA . PHE A 1 85 ? -7.319 23.784 4.344 1.00 41.31 85 PHE A CA 1
ATOM 686 C C . PHE A 1 85 ? -8.397 23.599 3.262 1.00 41.31 85 PHE A C 1
ATOM 688 O O . PHE A 1 85 ? -9.316 24.404 3.231 1.00 41.31 85 PHE A O 1
ATOM 695 N N . GLU A 1 86 ? -8.347 22.578 2.394 1.00 42.91 86 GLU A N 1
ATOM 696 C CA . GLU A 1 86 ? -9.305 22.506 1.269 1.00 42.91 86 GLU A CA 1
ATOM 697 C C . GLU A 1 86 ? -9.898 21.125 0.924 1.00 42.91 86 GLU A C 1
ATOM 699 O O . GLU A 1 86 ? -10.701 21.057 -0.000 1.00 42.91 86 GLU A O 1
ATOM 704 N N . ASN A 1 87 ? -9.615 20.047 1.674 1.00 52.88 87 ASN A N 1
ATOM 705 C CA . ASN A 1 87 ? -10.550 18.910 1.825 1.00 52.88 87 ASN A CA 1
ATOM 706 C C . ASN A 1 87 ? -10.021 17.861 2.815 1.00 52.88 87 ASN A C 1
ATOM 708 O O . ASN A 1 87 ? -9.026 17.181 2.570 1.00 52.88 87 ASN A O 1
ATOM 712 N N . ASP A 1 88 ? -10.716 17.716 3.941 1.00 74.75 88 ASP A N 1
ATOM 713 C CA . ASP A 1 88 ? -10.274 16.961 5.118 1.00 74.75 88 ASP A CA 1
ATOM 714 C C . ASP A 1 88 ? -10.739 15.490 5.104 1.00 74.75 88 ASP A C 1
ATOM 716 O O . ASP A 1 88 ? -11.119 14.918 6.127 1.00 74.75 88 ASP A O 1
ATOM 720 N N . LEU A 1 89 ? -10.775 14.867 3.918 1.00 85.69 89 LEU A N 1
ATOM 721 C CA . LEU A 1 89 ? -11.373 13.539 3.731 1.00 85.69 89 LEU A CA 1
ATOM 722 C C . LEU A 1 89 ? -10.738 12.495 4.659 1.00 85.69 89 LEU A C 1
ATOM 724 O O . LEU A 1 89 ? -11.439 11.679 5.249 1.00 85.69 89 LEU A O 1
ATOM 728 N N . PHE A 1 90 ? -9.414 12.530 4.835 1.00 87.62 90 PHE A N 1
ATOM 729 C CA . PHE A 1 90 ? -8.735 11.573 5.708 1.00 87.62 90 PHE A CA 1
ATOM 730 C C . PHE A 1 90 ? -9.097 11.763 7.187 1.00 87.62 90 PHE A C 1
ATOM 732 O O . PHE A 1 90 ? -9.286 10.770 7.885 1.00 87.62 90 PHE A O 1
ATOM 739 N N . ARG A 1 91 ? -9.257 13.002 7.671 1.00 87.06 91 ARG A N 1
ATOM 740 C CA . ARG A 1 91 ? -9.747 13.233 9.035 1.00 87.06 91 ARG A CA 1
ATOM 741 C C . ARG A 1 91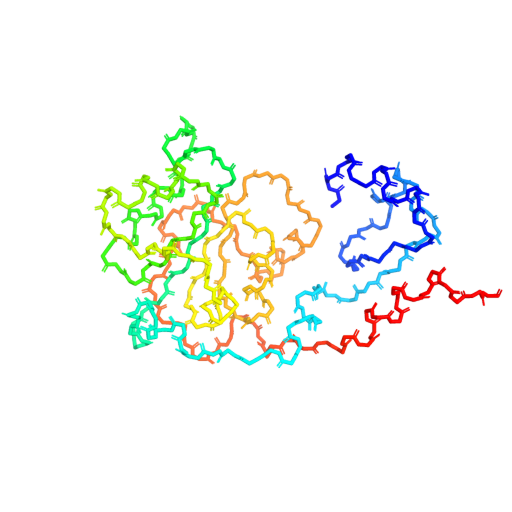 ? -11.193 12.798 9.192 1.00 87.06 91 ARG A C 1
ATOM 743 O O . ARG A 1 91 ? -11.508 12.163 10.187 1.00 87.06 91 ARG A O 1
ATOM 750 N N . GLN A 1 92 ? -12.057 13.073 8.217 1.00 91.31 92 GLN A N 1
ATOM 751 C CA . GLN A 1 92 ? -13.444 12.600 8.262 1.00 91.31 92 GLN A CA 1
ATOM 752 C C . GLN A 1 92 ? -13.501 11.069 8.343 1.00 91.31 92 GLN A C 1
ATOM 754 O O . GLN A 1 92 ? -14.317 10.517 9.076 1.00 91.31 92 GLN A O 1
ATOM 759 N N . VAL A 1 93 ? -12.595 10.375 7.646 1.00 93.19 93 VAL A N 1
ATOM 760 C CA . VAL A 1 93 ? -12.428 8.925 7.789 1.00 93.19 93 VAL A CA 1
ATOM 761 C C . VAL A 1 93 ? -11.945 8.554 9.193 1.00 93.19 93 VAL A C 1
ATOM 763 O O . VAL A 1 93 ? -12.511 7.642 9.786 1.00 93.19 93 VAL A O 1
ATOM 766 N N . LEU A 1 94 ? -10.940 9.245 9.744 1.00 92.62 94 LEU A N 1
ATOM 767 C CA . LEU A 1 94 ? -10.463 9.018 11.115 1.00 92.62 94 LEU A CA 1
ATOM 768 C C . LEU A 1 94 ? -11.591 9.178 12.149 1.00 92.62 94 LEU A C 1
ATOM 770 O O . LEU A 1 94 ? -11.780 8.306 12.997 1.00 92.62 94 LEU A O 1
ATOM 774 N N . ASP A 1 95 ? -12.382 10.246 12.039 1.00 92.31 95 ASP A N 1
ATOM 775 C CA . ASP A 1 95 ? -13.553 10.491 12.883 1.00 92.31 95 ASP A CA 1
ATOM 776 C C . ASP A 1 95 ? -14.613 9.391 12.701 1.00 92.31 95 ASP A C 1
ATOM 778 O O . ASP A 1 95 ? -15.192 8.919 13.679 1.00 92.31 95 ASP A O 1
ATOM 782 N N . ARG A 1 96 ? -14.827 8.922 11.465 1.00 94.00 96 ARG A N 1
ATOM 783 C CA . ARG A 1 96 ? -15.783 7.853 11.141 1.00 94.00 96 ARG A CA 1
ATOM 784 C C . ARG A 1 96 ? -15.413 6.497 11.746 1.00 94.00 96 ARG A C 1
ATOM 786 O O . ARG A 1 96 ? -16.318 5.687 11.959 1.00 94.00 96 ARG A O 1
ATOM 793 N N . VAL A 1 97 ? -14.124 6.244 11.983 1.00 94.75 97 VAL A N 1
ATOM 794 C CA . VAL A 1 97 ? -13.603 4.992 12.567 1.00 94.75 97 VAL A CA 1
ATOM 795 C C . VAL A 1 97 ? -13.202 5.129 14.040 1.00 94.75 97 VAL A C 1
ATOM 797 O O . VAL A 1 97 ? -12.613 4.208 14.606 1.00 94.75 97 VAL A O 1
ATOM 800 N N . ARG A 1 98 ? -13.493 6.267 14.683 1.00 93.69 98 ARG A N 1
ATOM 801 C CA . ARG A 1 98 ? -13.248 6.463 16.118 1.00 93.69 98 ARG A CA 1
ATOM 802 C C . ARG A 1 98 ? -14.040 5.430 16.935 1.00 93.69 98 ARG A C 1
ATOM 804 O O . ARG A 1 98 ? -15.227 5.228 16.695 1.00 93.69 98 ARG A O 1
ATOM 811 N N . GLY A 1 99 ? -13.383 4.796 17.910 1.00 91.38 99 GLY A N 1
ATOM 812 C CA . GLY A 1 99 ? -13.976 3.751 18.764 1.00 91.38 99 GLY A CA 1
ATOM 813 C C . GLY A 1 99 ? -14.005 2.343 18.148 1.00 91.38 99 GLY A C 1
ATOM 814 O O . GLY A 1 99 ? -14.409 1.385 18.810 1.00 91.38 99 GLY A O 1
ATOM 815 N N . GLU A 1 100 ? -13.546 2.200 16.906 1.00 94.81 100 GLU A N 1
ATOM 816 C CA . GLU A 1 100 ? -13.464 0.928 16.188 1.00 94.81 100 GLU A CA 1
ATOM 817 C C . GLU A 1 100 ? -12.047 0.345 16.270 1.00 94.81 100 GLU A C 1
ATOM 819 O O . GLU A 1 100 ? -11.115 0.993 16.747 1.00 94.81 100 GLU A O 1
ATOM 824 N N . GLN A 1 101 ? -11.845 -0.881 15.775 1.00 96.69 101 GLN A N 1
ATOM 825 C CA . GLN A 1 101 ? -10.502 -1.465 15.657 1.00 96.69 101 GLN A CA 1
ATOM 826 C C . GLN A 1 101 ? -9.750 -0.890 14.452 1.00 96.69 101 GLN A C 1
ATOM 828 O O . GLN A 1 101 ? -9.512 -1.563 13.447 1.00 96.69 101 GLN A O 1
ATOM 833 N N . ALA A 1 102 ? -9.397 0.387 14.570 1.00 97.56 102 ALA A N 1
ATOM 834 C CA . ALA A 1 102 ? -8.662 1.142 13.575 1.00 97.56 102 ALA A CA 1
ATOM 835 C C . ALA A 1 102 ? -7.176 1.223 13.946 1.00 97.56 102 ALA A C 1
ATOM 837 O O . ALA A 1 102 ? -6.804 1.840 14.948 1.00 97.56 102 ALA A O 1
ATOM 838 N N . VAL A 1 103 ? -6.326 0.619 13.114 1.00 98.06 103 VAL A N 1
ATOM 839 C CA . VAL A 1 103 ? -4.869 0.747 13.199 1.00 98.06 103 VAL A CA 1
ATOM 840 C C . VAL A 1 103 ? -4.418 1.844 12.247 1.00 98.06 103 VAL A C 1
ATOM 842 O O . VAL A 1 103 ? -4.582 1.720 11.032 1.00 98.06 103 VAL A O 1
ATOM 845 N N . VAL A 1 104 ? -3.836 2.915 12.784 1.00 96.69 104 VAL A N 1
ATOM 846 C CA . VAL A 1 104 ? -3.366 4.060 12.000 1.00 96.69 104 VAL A CA 1
ATOM 847 C C . VAL A 1 104 ? -1.843 4.036 11.931 1.00 96.69 104 VAL A C 1
ATOM 849 O O . VAL A 1 104 ? -1.149 4.102 12.942 1.00 96.69 104 VAL A O 1
ATOM 852 N N . LEU A 1 105 ? -1.320 3.948 10.711 1.00 95.19 105 LEU A N 1
ATOM 853 C CA . LEU A 1 105 ? 0.103 3.901 10.400 1.00 95.19 105 LEU A CA 1
ATOM 854 C C . LEU A 1 105 ? 0.578 5.295 9.953 1.00 95.19 105 LEU A C 1
ATOM 856 O O . LEU A 1 105 ? 0.354 5.665 8.789 1.00 95.19 105 LEU A O 1
ATOM 860 N N . PRO A 1 106 ? 1.214 6.085 10.842 1.00 92.25 106 PRO A N 1
ATOM 861 C CA . PRO A 1 106 ? 1.745 7.395 10.490 1.00 92.25 106 PRO A CA 1
ATOM 862 C C . PRO A 1 106 ? 2.944 7.273 9.541 1.00 92.25 106 PRO A C 1
ATOM 864 O O . PRO A 1 106 ? 3.680 6.286 9.543 1.00 92.25 106 PRO A O 1
ATOM 867 N N . ARG A 1 107 ? 3.148 8.295 8.707 1.00 88.12 107 ARG A N 1
ATOM 868 C CA . ARG A 1 107 ? 4.314 8.434 7.823 1.00 88.12 107 ARG A CA 1
ATOM 869 C C . ARG A 1 107 ? 5.413 9.298 8.425 1.00 88.12 107 ARG A C 1
ATOM 871 O O . ARG A 1 107 ? 6.563 9.124 8.032 1.00 88.12 107 ARG A O 1
ATOM 878 N N . THR A 1 108 ? 5.063 10.229 9.308 1.00 89.25 108 THR A N 1
ATOM 879 C CA . THR A 1 108 ? 5.996 11.154 9.964 1.00 89.25 108 THR A CA 1
ATOM 880 C C . THR A 1 108 ? 5.830 11.104 11.478 1.00 89.25 108 THR A C 1
ATOM 882 O O . THR A 1 108 ? 4.799 10.660 11.985 1.00 89.25 108 THR A O 1
ATOM 885 N N . GLU A 1 109 ? 6.846 11.581 12.194 1.00 89.75 109 GLU A N 1
ATOM 886 C CA . GLU A 1 109 ? 6.810 11.677 13.655 1.00 89.75 109 GLU A CA 1
ATOM 887 C C . GLU A 1 109 ? 5.753 12.680 14.140 1.00 89.75 109 GLU A C 1
ATOM 889 O O . GLU A 1 109 ? 5.041 12.415 15.101 1.00 89.75 109 GLU A O 1
ATOM 894 N N . ASP A 1 110 ? 5.551 13.782 13.414 1.00 88.56 110 ASP A N 1
ATOM 895 C CA . ASP A 1 110 ? 4.513 14.766 13.747 1.00 88.56 110 ASP A CA 1
ATOM 896 C C . ASP A 1 110 ? 3.106 14.155 13.680 1.00 88.56 110 ASP A C 1
ATOM 898 O O . ASP A 1 110 ? 2.295 14.333 14.588 1.00 88.56 110 ASP A O 1
ATOM 902 N N . GLN A 1 111 ? 2.824 13.364 12.638 1.00 88.94 111 GLN A N 1
ATOM 903 C CA . GLN A 1 111 ? 1.553 12.646 12.519 1.00 88.94 111 GLN A CA 1
ATOM 904 C C . GLN A 1 111 ? 1.372 11.629 13.648 1.00 88.94 111 GLN A C 1
ATOM 906 O O . GLN A 1 111 ? 0.262 11.465 14.149 1.00 88.94 111 GLN A O 1
ATOM 911 N N . ARG A 1 112 ? 2.449 10.943 14.051 1.00 92.19 112 ARG A N 1
ATOM 912 C CA . ARG A 1 112 ? 2.428 10.034 15.200 1.00 92.19 112 ARG A CA 1
ATOM 913 C C . ARG A 1 112 ? 2.037 10.784 16.469 1.00 92.19 112 ARG A C 1
ATOM 915 O O . ARG A 1 112 ? 1.045 10.417 17.093 1.00 92.19 112 ARG A O 1
ATOM 922 N N . ALA A 1 113 ? 2.761 11.852 16.798 1.00 91.00 113 ALA A N 1
ATOM 923 C CA . ALA A 1 113 ? 2.509 12.657 17.987 1.00 91.00 113 ALA A CA 1
ATOM 924 C C . ALA A 1 113 ? 1.083 13.239 17.998 1.00 91.00 113 ALA A C 1
ATOM 926 O O . ALA A 1 113 ? 0.455 13.350 19.050 1.00 91.00 113 ALA A O 1
ATOM 927 N N . GLU A 1 114 ? 0.540 13.594 16.829 1.00 88.12 114 GLU A N 1
ATOM 928 C CA . GLU A 1 114 ? -0.851 14.030 16.687 1.00 88.12 114 GLU A CA 1
ATOM 929 C C . GLU A 1 114 ? -1.869 12.943 17.027 1.00 88.12 114 GLU A C 1
ATOM 931 O O . GLU A 1 114 ? -2.809 13.220 17.775 1.00 88.12 114 GLU A O 1
ATOM 936 N N . LEU A 1 115 ? -1.689 11.732 16.499 1.00 91.00 115 LEU A N 1
ATOM 937 C CA . LEU A 1 115 ? -2.591 10.606 16.748 1.00 91.00 115 LEU A CA 1
ATOM 938 C C . LEU A 1 115 ? -2.510 10.148 18.210 1.00 91.00 115 LEU A C 1
ATOM 940 O O . LEU A 1 115 ? -3.541 9.987 18.864 1.00 91.00 115 LEU A O 1
ATOM 944 N N . GLU A 1 116 ? -1.298 10.016 18.751 1.00 91.19 116 GLU A N 1
ATOM 945 C CA . GLU A 1 116 ? -1.061 9.573 20.131 1.00 91.19 116 GLU A CA 1
ATOM 946 C C . GLU A 1 116 ? -1.664 10.538 21.162 1.00 91.19 116 GLU A C 1
ATOM 948 O O . GLU A 1 116 ? -2.197 10.096 22.177 1.00 91.19 116 GLU A O 1
ATOM 953 N N . ARG A 1 117 ? -1.682 11.848 20.878 1.00 88.88 117 ARG A N 1
ATOM 954 C CA . ARG A 1 117 ? -2.311 12.852 21.755 1.00 88.88 117 ARG A CA 1
ATOM 955 C C . ARG A 1 117 ? -3.823 12.674 21.892 1.00 88.88 117 ARG A C 1
ATOM 957 O O . ARG A 1 117 ? -4.379 13.037 22.924 1.00 88.88 117 ARG A O 1
ATOM 964 N N . THR A 1 118 ? -4.491 12.188 20.845 1.00 83.81 118 THR A N 1
ATOM 965 C CA . THR A 1 118 ? -5.944 11.947 20.886 1.00 83.81 118 THR A CA 1
ATOM 966 C C . THR A 1 118 ? -6.287 10.658 21.625 1.00 83.81 118 THR A C 1
ATOM 968 O O . THR A 1 118 ? -7.302 10.610 22.308 1.00 83.81 118 THR A O 1
ATOM 971 N N . GLY A 1 119 ? -5.440 9.627 21.514 1.00 81.75 119 GLY A N 1
ATOM 972 C CA . GLY A 1 119 ? -5.687 8.311 22.112 1.00 81.75 119 GLY A CA 1
ATOM 973 C C . GLY A 1 119 ? -6.863 7.541 21.496 1.00 81.75 119 GLY A C 1
ATOM 974 O O . GLY A 1 119 ? -7.269 6.521 22.043 1.00 81.75 119 GLY A O 1
ATOM 975 N N . ASP A 1 120 ? -7.403 8.009 20.367 1.00 90.06 120 ASP A N 1
ATOM 976 C CA . ASP A 1 120 ? -8.639 7.494 19.761 1.00 90.06 120 ASP A CA 1
ATOM 977 C C . ASP A 1 120 ? -8.443 6.214 18.922 1.00 90.06 120 ASP A C 1
ATOM 979 O O . ASP A 1 120 ? -9.419 5.533 18.594 1.00 90.06 120 ASP A O 1
ATOM 983 N N . TRP A 1 121 ? -7.198 5.896 18.542 1.00 95.44 121 TRP A N 1
ATOM 984 C CA . TRP A 1 121 ? -6.865 4.823 17.596 1.00 95.44 121 TRP A CA 1
ATOM 985 C C . TRP A 1 121 ? -5.616 4.041 18.008 1.00 95.44 121 TRP A C 1
ATOM 987 O O . TRP A 1 121 ? -4.783 4.513 18.783 1.00 95.44 121 TRP A O 1
ATOM 997 N N . ILE A 1 122 ? -5.443 2.854 17.420 1.00 97.19 122 ILE A N 1
ATOM 998 C CA . ILE A 1 122 ? -4.258 2.021 17.629 1.00 97.19 122 ILE A CA 1
ATOM 999 C C . ILE A 1 122 ? -3.133 2.551 16.737 1.00 97.19 122 ILE A C 1
ATOM 1001 O O . ILE A 1 122 ? -3.176 2.413 15.514 1.00 97.19 122 ILE A O 1
ATOM 1005 N N . VAL A 1 123 ? -2.107 3.139 17.346 1.00 97.00 123 VAL A N 1
ATOM 1006 C CA . VAL A 1 123 ? -0.907 3.615 16.648 1.00 97.00 123 VAL A CA 1
ATOM 1007 C C . VAL A 1 123 ? 0.268 2.732 17.064 1.00 97.00 123 VAL A C 1
ATOM 1009 O O . VAL A 1 123 ? 0.715 2.824 18.207 1.00 97.00 123 VAL A O 1
ATOM 1012 N N . PRO A 1 124 ? 0.790 1.854 16.186 1.00 95.44 124 PRO A N 1
ATOM 1013 C CA . PRO A 1 124 ? 1.894 0.980 16.561 1.00 95.44 124 PRO A CA 1
ATOM 1014 C C . PRO A 1 124 ? 3.137 1.800 16.950 1.00 95.44 124 PRO A C 1
ATOM 1016 O O . PRO A 1 124 ? 3.546 2.674 16.174 1.00 95.44 124 PRO A O 1
ATOM 1019 N N . PRO A 1 125 ? 3.777 1.533 18.105 1.00 91.25 125 PRO A N 1
ATOM 1020 C CA . PRO A 1 125 ? 4.913 2.325 18.599 1.00 91.25 125 PRO A CA 1
ATOM 1021 C C . PRO A 1 125 ? 6.195 2.103 17.783 1.00 91.25 125 PRO A C 1
ATOM 1023 O O . PRO A 1 125 ? 7.160 2.852 17.893 1.00 91.25 125 PRO A O 1
ATOM 1026 N N . ARG A 1 126 ? 6.214 1.059 16.952 1.00 91.94 126 ARG A N 1
ATOM 1027 C CA . ARG A 1 126 ? 7.338 0.642 16.113 1.00 91.94 126 ARG A CA 1
ATOM 1028 C C . ARG A 1 126 ? 6.824 0.056 14.802 1.00 91.94 126 ARG A C 1
ATOM 1030 O O . ARG A 1 126 ? 5.619 -0.112 14.619 1.00 91.94 126 ARG A O 1
ATOM 1037 N N . ALA A 1 127 ? 7.742 -0.264 13.895 1.00 92.31 127 ALA A N 1
ATOM 1038 C CA . ALA A 1 127 ? 7.405 -1.032 12.704 1.00 92.31 127 ALA A CA 1
ATOM 1039 C C . ALA A 1 127 ? 6.826 -2.404 13.095 1.00 92.31 127 ALA A C 1
ATOM 1041 O O . ALA A 1 127 ? 7.360 -3.075 13.977 1.00 92.31 127 ALA A O 1
ATOM 1042 N N . ILE A 1 128 ? 5.751 -2.791 12.414 1.00 95.25 128 ILE A N 1
ATOM 1043 C CA . ILE A 1 128 ? 5.041 -4.067 12.564 1.00 95.25 128 ILE A CA 1
ATOM 1044 C C . ILE A 1 128 ? 5.036 -4.811 11.228 1.00 95.25 128 ILE A C 1
ATOM 1046 O O . ILE A 1 128 ? 5.346 -4.220 10.186 1.00 95.25 128 ILE A O 1
ATOM 1050 N N . ASP A 1 129 ? 4.606 -6.071 11.237 1.00 96.81 129 ASP A N 1
ATOM 1051 C CA . ASP A 1 129 ? 4.265 -6.788 10.009 1.00 96.81 129 ASP A CA 1
ATOM 1052 C C . ASP A 1 129 ? 2.983 -6.210 9.379 1.00 96.81 129 ASP A C 1
ATOM 1054 O O . ASP A 1 129 ? 1.852 -6.632 9.637 1.00 96.81 129 ASP A O 1
ATOM 1058 N N . ALA A 1 130 ? 3.173 -5.191 8.542 1.00 95.44 130 ALA A N 1
ATOM 1059 C CA . ALA A 1 130 ? 2.084 -4.515 7.855 1.00 95.44 130 ALA A CA 1
ATOM 1060 C C . ALA A 1 130 ? 1.381 -5.415 6.825 1.00 95.44 130 ALA A C 1
ATOM 1062 O O . ALA A 1 130 ? 0.200 -5.202 6.564 1.00 95.44 130 ALA A O 1
ATOM 1063 N N . GLN A 1 131 ? 2.068 -6.407 6.250 1.00 97.25 131 GLN A N 1
ATOM 1064 C CA . GLN A 1 131 ? 1.489 -7.298 5.242 1.00 97.25 131 GLN A CA 1
ATOM 1065 C C . GLN A 1 131 ? 0.517 -8.277 5.898 1.00 97.25 131 GLN A C 1
ATOM 1067 O O . GLN A 1 131 ? -0.606 -8.432 5.414 1.00 97.25 131 GLN A O 1
ATOM 1072 N N . SER A 1 132 ? 0.885 -8.842 7.053 1.00 97.75 132 SER A N 1
ATOM 1073 C CA . SER A 1 132 ? -0.027 -9.675 7.847 1.00 97.75 132 SER A CA 1
ATOM 1074 C C . SER A 1 132 ? -1.213 -8.865 8.356 1.00 97.75 132 SER A C 1
ATOM 1076 O O . SER A 1 132 ? -2.357 -9.311 8.249 1.00 97.75 132 SER A O 1
ATOM 1078 N N . LEU A 1 133 ? -0.976 -7.634 8.823 1.00 98.00 133 LEU A N 1
ATOM 1079 C CA . LEU A 1 133 ? -2.056 -6.739 9.238 1.00 98.00 133 LEU A CA 1
ATOM 1080 C C . LEU A 1 133 ? -3.021 -6.432 8.079 1.00 98.00 133 LEU A C 1
ATOM 1082 O O . LEU A 1 133 ? -4.233 -6.544 8.249 1.00 98.00 133 LEU A O 1
ATOM 1086 N N . VAL A 1 134 ? -2.505 -6.094 6.891 1.00 97.12 134 VAL A N 1
ATOM 1087 C CA . VAL A 1 134 ? -3.320 -5.873 5.684 1.00 97.12 134 VAL A CA 1
ATOM 1088 C C . VAL A 1 134 ? -4.094 -7.133 5.306 1.00 97.12 134 VAL A C 1
ATOM 1090 O O . VAL A 1 134 ? -5.270 -7.038 4.958 1.00 97.12 134 VAL A O 1
ATOM 1093 N N . ALA A 1 135 ? -3.481 -8.312 5.397 1.00 96.00 135 ALA A N 1
ATOM 1094 C CA . ALA A 1 135 ? -4.140 -9.568 5.069 1.00 96.00 135 ALA A CA 1
ATOM 1095 C C . ALA A 1 135 ? -5.283 -9.917 6.035 1.00 96.00 135 ALA A C 1
ATOM 1097 O O . ALA A 1 135 ? -6.259 -10.527 5.600 1.00 96.00 135 ALA A O 1
ATOM 1098 N N . TYR A 1 136 ? -5.200 -9.524 7.310 1.00 96.31 136 TYR A N 1
ATOM 1099 C CA . TYR A 1 136 ? -6.275 -9.720 8.292 1.00 96.31 136 TYR A CA 1
ATOM 1100 C C . TYR A 1 136 ? -7.295 -8.583 8.359 1.00 96.31 136 TYR A C 1
ATOM 1102 O O . TYR A 1 136 ? -8.359 -8.767 8.953 1.00 96.31 136 TYR A O 1
ATOM 1110 N N . ALA A 1 137 ? -7.001 -7.438 7.747 1.00 96.94 137 ALA A N 1
ATOM 1111 C CA . ALA A 1 137 ? -7.907 -6.305 7.718 1.00 96.94 137 ALA A CA 1
ATOM 1112 C C . ALA A 1 137 ? -9.179 -6.599 6.911 1.00 96.94 137 ALA A C 1
ATOM 1114 O O . ALA A 1 137 ? -9.176 -7.304 5.895 1.00 96.94 137 ALA A O 1
ATOM 1115 N N . ASP A 1 138 ? -10.275 -5.991 7.348 1.00 96.31 138 ASP A N 1
ATOM 1116 C CA . ASP A 1 138 ? -11.532 -5.960 6.610 1.00 96.31 138 ASP A CA 1
ATOM 1117 C C . ASP A 1 138 ? -11.586 -4.773 5.645 1.00 96.31 138 ASP A C 1
ATOM 1119 O O . ASP A 1 138 ? -12.321 -4.817 4.665 1.00 96.31 138 AS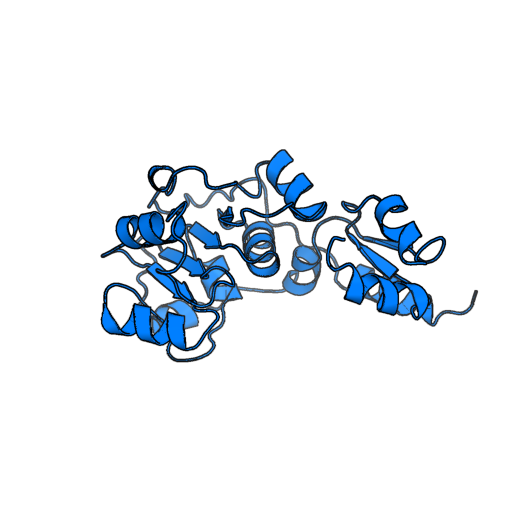P A O 1
ATOM 1123 N N . LEU A 1 139 ? -10.786 -3.732 5.890 1.00 96.81 139 LEU A N 1
ATOM 1124 C CA . LEU A 1 139 ? -10.664 -2.581 5.005 1.00 96.81 139 LEU A CA 1
ATOM 1125 C C . LEU A 1 139 ? -9.306 -1.896 5.166 1.00 96.81 139 LEU A C 1
ATOM 1127 O O . LEU A 1 139 ? -8.846 -1.663 6.283 1.00 96.81 139 LEU A O 1
ATOM 1131 N N . VAL A 1 140 ? -8.708 -1.495 4.045 1.00 97.50 140 VAL A N 1
ATOM 1132 C CA . VAL A 1 140 ? -7.548 -0.598 4.007 1.00 97.50 140 VAL A CA 1
ATOM 1133 C C . VAL A 1 140 ? -7.965 0.761 3.446 1.00 97.50 140 VAL A C 1
ATOM 1135 O O . VAL A 1 140 ? -8.652 0.839 2.429 1.00 97.50 140 VAL A O 1
ATOM 1138 N N . VAL A 1 141 ? -7.519 1.849 4.072 1.00 96.38 141 VAL A N 1
ATOM 1139 C CA . VAL A 1 141 ? -7.641 3.214 3.539 1.00 96.38 141 VAL A CA 1
ATOM 1140 C C . VAL A 1 141 ? -6.256 3.852 3.479 1.00 96.38 141 VAL A C 1
ATOM 1142 O O . VAL A 1 141 ? -5.624 4.097 4.509 1.00 96.38 141 VAL A O 1
ATOM 1145 N N . SER A 1 142 ? -5.742 4.128 2.277 1.00 92.81 142 SER A N 1
ATOM 1146 C CA . SER A 1 142 ? -4.394 4.694 2.145 1.00 92.81 142 SER A CA 1
ATOM 1147 C C . SER A 1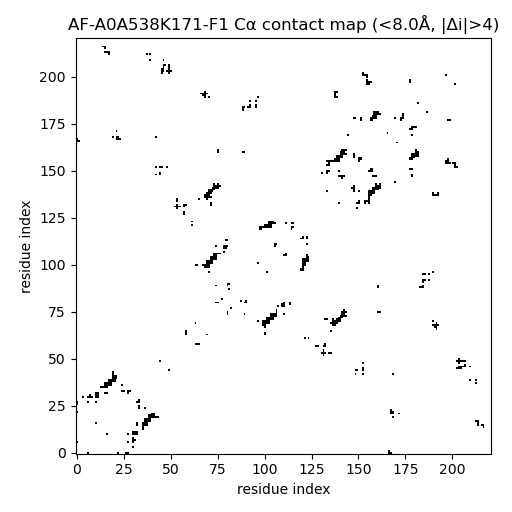 142 ? -4.164 5.552 0.900 1.00 92.81 142 SER A C 1
ATOM 1149 O O . SER A 1 142 ? -4.617 5.272 -0.210 1.00 92.81 142 SER A O 1
ATOM 1151 N N . ALA A 1 143 ? -3.322 6.575 1.050 1.00 85.25 143 ALA A N 1
ATOM 1152 C CA . ALA A 1 143 ? -2.743 7.315 -0.073 1.00 85.25 143 ALA A CA 1
ATOM 1153 C C . ALA A 1 143 ? -1.424 6.693 -0.597 1.00 85.25 143 ALA A C 1
ATOM 1155 O O . ALA A 1 143 ? -0.699 7.314 -1.375 1.00 85.25 143 ALA A O 1
ATOM 1156 N N . GLY A 1 144 ? -1.027 5.508 -0.116 1.00 84.50 144 GLY A N 1
ATOM 1157 C CA . GLY A 1 144 ? 0.218 4.836 -0.491 1.00 84.50 144 GLY A CA 1
ATOM 1158 C C . GLY A 1 144 ? 0.039 3.797 -1.592 1.00 84.50 144 GLY A C 1
ATOM 1159 O O . GLY A 1 144 ? -0.597 2.776 -1.372 1.00 84.50 144 GLY A O 1
ATOM 1160 N N . GLY A 1 145 ? 0.697 4.000 -2.738 1.00 89.44 145 GLY A N 1
ATOM 1161 C CA . GLY A 1 145 ? 0.601 3.075 -3.874 1.00 89.44 145 GLY A CA 1
ATOM 1162 C C . GLY A 1 145 ? 1.045 1.638 -3.571 1.00 89.44 145 GLY A C 1
ATOM 1163 O O . GLY A 1 145 ? 0.419 0.711 -4.064 1.00 89.44 145 GLY A O 1
ATOM 1164 N N . THR A 1 146 ? 2.089 1.429 -2.758 1.00 93.00 146 THR A N 1
ATOM 1165 C CA . THR A 1 146 ? 2.526 0.068 -2.381 1.00 93.00 146 THR A CA 1
ATOM 1166 C C . THR A 1 146 ? 1.467 -0.633 -1.536 1.00 93.00 146 THR A C 1
ATOM 1168 O O . THR A 1 146 ? 0.963 -1.663 -1.950 1.00 93.00 146 THR A O 1
ATOM 1171 N N . MET A 1 147 ? 1.048 -0.022 -0.423 1.00 95.31 147 MET A N 1
ATOM 1172 C CA . MET A 1 147 ? 0.055 -0.614 0.482 1.00 95.31 147 MET A CA 1
ATOM 1173 C C . MET A 1 147 ? -1.288 -0.867 -0.207 1.00 95.31 147 MET A C 1
ATOM 1175 O O . MET A 1 147 ? -1.920 -1.888 0.040 1.00 95.31 147 MET A O 1
ATOM 1179 N N . ASN A 1 148 ? -1.706 0.023 -1.114 1.00 95.75 148 ASN A N 1
ATOM 1180 C CA . ASN A 1 148 ? -2.918 -0.193 -1.901 1.00 95.75 148 ASN A CA 1
ATOM 1181 C C . ASN A 1 148 ? -2.810 -1.439 -2.779 1.00 95.75 148 ASN A C 1
ATOM 1183 O O . ASN A 1 148 ? -3.736 -2.241 -2.827 1.00 95.75 148 ASN A O 1
ATOM 1187 N N . ARG A 1 149 ? -1.675 -1.628 -3.454 1.00 96.81 149 ARG A N 1
ATOM 1188 C CA . ARG A 1 149 ? -1.458 -2.800 -4.309 1.00 96.81 149 ARG A CA 1
ATOM 1189 C C . ARG A 1 149 ? -1.230 -4.072 -3.499 1.00 96.81 149 ARG A C 1
ATOM 1191 O O . ARG A 1 149 ? -1.648 -5.127 -3.953 1.00 96.81 149 ARG A O 1
ATOM 1198 N N . GLU A 1 150 ? -0.627 -3.983 -2.312 1.00 97.56 150 GLU A N 1
ATOM 1199 C CA . GLU A 1 150 ? -0.497 -5.116 -1.385 1.00 97.56 150 GLU A CA 1
ATOM 1200 C C . GLU A 1 150 ? -1.882 -5.569 -0.918 1.00 97.56 150 GLU A C 1
ATOM 1202 O O . GLU A 1 150 ? -2.184 -6.756 -0.978 1.00 97.56 150 GLU A O 1
ATOM 1207 N N . ALA A 1 151 ? -2.760 -4.628 -0.549 1.00 96.81 151 ALA A N 1
ATOM 1208 C CA . ALA A 1 151 ? -4.144 -4.933 -0.196 1.00 96.81 151 ALA A CA 1
ATOM 1209 C C . ALA A 1 151 ? -4.886 -5.614 -1.355 1.00 96.81 151 ALA A C 1
ATOM 1211 O O . ALA A 1 151 ? -5.498 -6.660 -1.152 1.00 96.81 151 ALA A O 1
ATOM 1212 N N . VAL A 1 152 ? -4.745 -5.096 -2.582 1.00 96.31 152 VAL A N 1
ATOM 1213 C CA . VAL A 1 152 ? -5.306 -5.733 -3.784 1.00 96.31 152 VAL A CA 1
ATOM 1214 C C . VAL A 1 152 ? -4.749 -7.145 -4.001 1.00 96.31 152 VAL A C 1
ATOM 1216 O O . VAL A 1 152 ? -5.520 -8.066 -4.259 1.00 96.31 152 VAL A O 1
ATOM 1219 N N . ALA A 1 153 ? -3.433 -7.340 -3.892 1.00 96.19 153 ALA A N 1
ATOM 1220 C CA . ALA A 1 153 ? -2.787 -8.639 -4.094 1.00 96.19 153 ALA A CA 1
ATOM 1221 C C . ALA A 1 153 ? -3.119 -9.658 -2.988 1.00 96.19 153 ALA A C 1
ATOM 1223 O O . ALA A 1 153 ? -3.041 -10.863 -3.215 1.00 96.19 153 ALA A O 1
ATOM 1224 N N . LEU A 1 154 ? -3.494 -9.192 -1.795 1.00 95.00 154 LEU A N 1
ATOM 1225 C CA . LEU A 1 154 ? -3.931 -10.019 -0.666 1.00 95.00 154 LEU A CA 1
ATOM 1226 C C . LEU A 1 154 ? -5.459 -10.210 -0.618 1.00 95.00 154 LEU A C 1
ATOM 1228 O O . LEU A 1 154 ? -5.952 -10.937 0.242 1.00 95.00 154 LEU A O 1
ATOM 1232 N N . GLY A 1 155 ? -6.212 -9.592 -1.536 1.00 93.44 155 GLY A N 1
ATOM 1233 C CA . GLY A 1 155 ? -7.676 -9.684 -1.599 1.00 93.44 155 GLY A CA 1
ATOM 1234 C C . GLY A 1 155 ? -8.412 -8.856 -0.537 1.00 93.44 155 GLY A C 1
ATOM 1235 O O . GLY A 1 155 ? -9.605 -9.068 -0.304 1.00 93.44 155 GLY A O 1
ATOM 1236 N N . THR A 1 156 ? -7.722 -7.917 0.110 1.00 94.44 156 THR A N 1
ATOM 1237 C CA . THR A 1 156 ? -8.295 -7.017 1.112 1.00 94.44 156 THR A CA 1
ATOM 123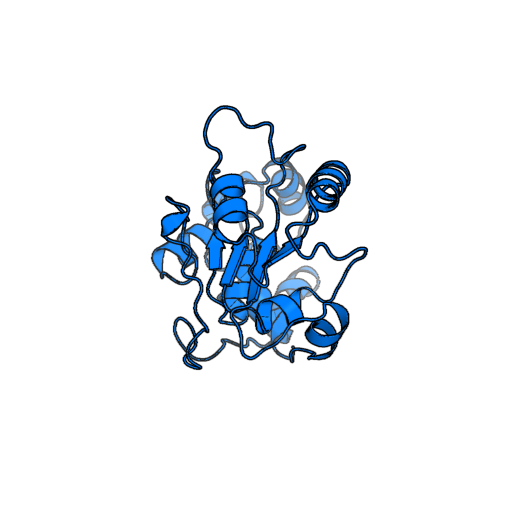8 C C . THR A 1 156 ? -8.945 -5.809 0.423 1.00 94.44 156 THR A C 1
ATOM 1240 O O . THR A 1 156 ? -8.275 -5.139 -0.369 1.00 94.44 156 THR A O 1
ATOM 1243 N N . PRO A 1 157 ? -10.221 -5.478 0.725 1.00 94.88 157 PRO A N 1
ATOM 1244 C CA . PRO A 1 157 ? -10.856 -4.275 0.194 1.00 94.88 157 PRO A CA 1
ATOM 1245 C C . PRO A 1 157 ? -10.020 -3.030 0.502 1.00 94.88 157 PRO A C 1
ATOM 1247 O O . PRO A 1 157 ? -9.571 -2.845 1.636 1.00 94.88 157 PRO A O 1
ATOM 1250 N N . VAL A 1 158 ? -9.836 -2.156 -0.488 1.00 96.00 158 VAL A N 1
ATOM 1251 C CA . VAL A 1 158 ? -9.021 -0.955 -0.310 1.00 96.00 158 VAL A CA 1
ATOM 1252 C C . VAL A 1 158 ? -9.603 0.278 -0.985 1.00 96.00 158 VAL A C 1
ATOM 1254 O O . VAL A 1 158 ? -9.991 0.263 -2.157 1.00 96.00 158 VAL A O 1
ATOM 1257 N N . TYR A 1 159 ? -9.597 1.367 -0.223 1.00 96.06 159 TYR A N 1
ATOM 1258 C CA . TYR A 1 159 ? -9.832 2.713 -0.705 1.00 96.06 159 TYR A CA 1
ATOM 1259 C C . TYR A 1 159 ? -8.529 3.499 -0.789 1.00 96.06 159 TYR A C 1
ATOM 1261 O O . TYR A 1 159 ? -7.729 3.521 0.151 1.00 96.06 159 TYR A O 1
ATOM 1269 N N . THR A 1 160 ? -8.349 4.223 -1.890 1.00 92.94 160 THR A N 1
ATOM 1270 C CA . THR A 1 160 ? -7.317 5.242 -1.988 1.00 92.94 160 THR A CA 1
ATOM 1271 C C . THR A 1 160 ? -7.850 6.632 -1.684 1.00 92.94 160 THR A C 1
ATOM 1273 O O . THR A 1 160 ? -8.860 7.061 -2.236 1.00 92.94 160 THR A O 1
ATOM 1276 N N . THR A 1 161 ? -7.116 7.351 -0.837 1.00 90.06 161 THR A N 1
ATOM 1277 C CA . THR A 1 161 ? -7.279 8.792 -0.582 1.00 90.06 161 THR A CA 1
ATOM 1278 C C . THR A 1 161 ? -6.251 9.626 -1.354 1.00 90.06 161 THR A C 1
ATOM 1280 O O . THR A 1 161 ? -5.997 10.783 -1.028 1.00 90.06 161 THR A O 1
ATOM 1283 N N . PHE A 1 162 ? -5.590 9.042 -2.360 1.00 84.88 162 PHE A N 1
ATOM 1284 C CA . PHE A 1 162 ? -4.628 9.761 -3.187 1.00 84.88 162 PHE A CA 1
ATOM 1285 C C . PHE A 1 162 ? -5.349 10.703 -4.160 1.00 84.88 162 PHE A C 1
ATOM 1287 O O . PHE A 1 162 ? -6.098 10.267 -5.027 1.00 84.88 162 PHE A O 1
ATOM 1294 N N . GLU A 1 163 ? -5.084 12.001 -4.034 1.00 78.31 163 GLU A N 1
ATOM 1295 C CA . GLU A 1 163 ? -5.725 13.048 -4.846 1.00 78.31 163 GLU A CA 1
ATOM 1296 C C . GLU A 1 163 ? -4.937 13.426 -6.109 1.00 78.31 163 GLU A C 1
ATOM 1298 O O . GLU A 1 163 ? -5.421 14.182 -6.949 1.00 78.31 163 GLU A O 1
ATOM 1303 N N . GLY A 1 164 ? -3.706 12.929 -6.247 1.00 80.56 164 GLY A N 1
ATOM 1304 C CA . GLY A 1 164 ? -2.867 13.212 -7.406 1.00 80.56 164 GLY A CA 1
ATOM 1305 C C . GLY A 1 164 ? -3.254 12.394 -8.637 1.00 80.56 164 GLY A C 1
ATOM 1306 O O . GLY A 1 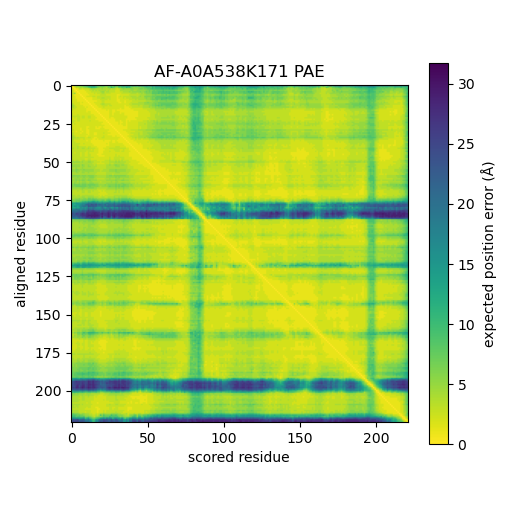164 ? -4.154 11.555 -8.616 1.00 80.56 164 GLY A O 1
ATOM 1307 N N . ARG A 1 165 ? -2.507 12.592 -9.728 1.00 85.50 165 ARG A N 1
ATOM 1308 C CA . ARG A 1 165 ? -2.662 11.776 -10.935 1.00 85.50 165 ARG A CA 1
ATOM 1309 C C . ARG A 1 165 ? -2.224 10.329 -10.655 1.00 85.50 165 ARG A C 1
ATO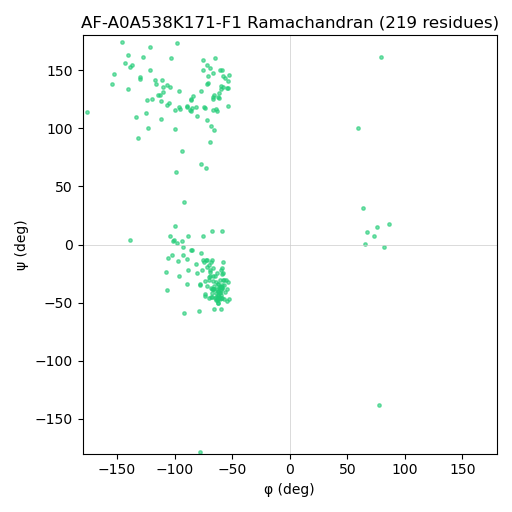M 1311 O O . ARG A 1 165 ? -1.033 10.127 -10.386 1.00 85.50 165 ARG A O 1
ATOM 1318 N N . PRO A 1 166 ? -3.126 9.335 -10.731 1.00 87.56 166 PRO A N 1
ATOM 1319 C CA . PRO A 1 166 ? -2.755 7.942 -10.516 1.00 87.56 166 PRO A CA 1
ATOM 1320 C C . PRO A 1 166 ? -1.709 7.482 -11.545 1.00 87.56 166 PRO A C 1
ATOM 1322 O O . PRO A 1 166 ? -1.607 7.999 -12.660 1.00 87.56 166 PRO A O 1
ATOM 1325 N N . GLY A 1 167 ? -0.857 6.538 -11.146 1.00 91.50 167 GLY A N 1
ATOM 1326 C CA . GLY A 1 167 ? 0.005 5.836 -12.100 1.00 91.50 167 GLY A CA 1
ATOM 1327 C C . GLY A 1 167 ? -0.811 4.823 -12.899 1.00 91.50 167 GLY A C 1
ATOM 1328 O O . GLY A 1 167 ? -1.838 4.366 -12.409 1.00 91.50 167 GLY A O 1
ATOM 1329 N N . ALA A 1 168 ? -0.327 4.409 -14.072 1.00 94.88 168 ALA A N 1
ATOM 1330 C CA . ALA A 1 168 ? -1.073 3.496 -14.951 1.00 94.88 168 ALA A CA 1
ATOM 1331 C C . ALA A 1 168 ? -1.547 2.192 -14.266 1.00 94.88 168 ALA A C 1
ATOM 1333 O O . ALA A 1 168 ? -2.617 1.678 -14.569 1.00 94.88 168 ALA A O 1
ATOM 1334 N N . VAL A 1 169 ? -0.781 1.688 -13.290 1.00 95.81 169 VAL A N 1
ATOM 1335 C CA . VAL A 1 169 ? -1.177 0.526 -12.475 1.00 95.81 169 VAL A CA 1
ATOM 1336 C C . VAL A 1 169 ? -2.429 0.818 -11.647 1.00 95.81 169 VAL A C 1
ATOM 1338 O O . VAL A 1 169 ? -3.362 0.026 -11.659 1.00 95.81 169 VAL A O 1
ATOM 1341 N N . ASP A 1 170 ? -2.469 1.956 -10.950 1.00 95.00 170 ASP A N 1
ATOM 1342 C CA . ASP A 1 170 ? -3.623 2.326 -10.122 1.00 95.00 170 ASP A CA 1
ATOM 1343 C C . ASP A 1 170 ? -4.814 2.721 -11.002 1.00 95.00 170 ASP A C 1
ATOM 1345 O O . ASP A 1 170 ? -5.940 2.375 -10.670 1.00 95.00 170 ASP A O 1
ATOM 1349 N N . GLU A 1 171 ? -4.571 3.374 -12.150 1.00 95.00 171 GLU A N 1
ATOM 1350 C CA . GLU A 1 171 ? -5.594 3.644 -13.176 1.00 95.00 171 GLU A CA 1
ATOM 1351 C C . GLU A 1 171 ? -6.291 2.340 -13.607 1.00 95.00 171 GLU A C 1
ATOM 1353 O O . GLU A 1 171 ? -7.524 2.265 -13.600 1.00 95.00 171 GLU A O 1
ATOM 1358 N N . ARG A 1 172 ? -5.512 1.292 -13.921 1.00 96.06 172 ARG A N 1
ATOM 1359 C CA . ARG A 1 172 ? -6.047 -0.029 -14.279 1.00 96.06 172 ARG A CA 1
ATOM 1360 C C . ARG A 1 172 ? -6.842 -0.649 -13.129 1.00 96.06 172 ARG A C 1
ATOM 1362 O O . ARG A 1 172 ? -7.985 -1.038 -13.337 1.00 96.06 172 ARG A O 1
ATOM 1369 N N . LEU A 1 173 ? -6.284 -0.684 -11.917 1.00 96.31 173 LEU A N 1
ATOM 1370 C CA . LEU A 1 173 ? -6.957 -1.278 -10.753 1.00 96.31 173 LEU A CA 1
ATOM 1371 C C . LEU A 1 173 ? -8.265 -0.566 -10.383 1.00 96.31 173 LEU A C 1
ATOM 1373 O O . LEU A 1 173 ? -9.202 -1.222 -9.929 1.00 96.31 173 LEU A O 1
ATOM 1377 N N . ILE A 1 174 ? -8.334 0.755 -10.578 1.00 95.12 174 ILE A N 1
ATOM 1378 C CA . ILE A 1 174 ? -9.564 1.535 -10.394 1.00 95.12 174 ILE A CA 1
ATOM 1379 C C . ILE A 1 174 ? -10.598 1.175 -11.454 1.00 95.12 174 ILE A C 1
ATOM 1381 O O . ILE A 1 174 ? -11.754 0.926 -11.121 1.00 95.12 174 ILE A O 1
ATOM 1385 N N . THR A 1 175 ? -10.179 1.083 -12.716 1.00 95.19 175 THR A N 1
ATOM 1386 C CA . THR A 1 175 ? -11.059 0.694 -13.830 1.00 95.19 175 THR A CA 1
ATOM 1387 C C . THR A 1 175 ? -11.621 -0.720 -13.642 1.00 95.19 175 THR A C 1
ATOM 1389 O O . THR A 1 175 ? -12.786 -0.967 -13.931 1.00 95.19 175 THR A O 1
ATOM 1392 N N . GLU A 1 176 ? -10.815 -1.637 -13.104 1.00 94.25 176 GLU A N 1
ATOM 1393 C CA . GLU A 1 176 ? -11.209 -3.015 -12.773 1.00 94.25 176 GLU A CA 1
ATOM 1394 C C . GLU A 1 176 ? -12.040 -3.124 -11.477 1.00 94.25 176 GLU A C 1
ATOM 1396 O O . GLU A 1 176 ? -12.514 -4.206 -11.141 1.00 94.25 176 GLU A O 1
ATOM 1401 N N . GLY A 1 177 ? -12.197 -2.038 -10.710 1.00 93.94 177 GLY A N 1
ATOM 1402 C CA . GLY A 1 177 ? -12.921 -2.033 -9.432 1.00 93.94 177 GLY A CA 1
ATOM 1403 C C . GLY A 1 177 ? -12.192 -2.711 -8.261 1.00 93.94 177 GLY A C 1
ATOM 1404 O O . GLY A 1 177 ? -12.772 -2.846 -7.178 1.00 93.94 177 GLY A O 1
ATOM 1405 N N . ARG A 1 178 ? -10.926 -3.112 -8.452 1.00 94.19 178 ARG A N 1
ATOM 1406 C CA . ARG A 1 178 ? -10.064 -3.754 -7.439 1.00 94.19 178 ARG A CA 1
ATOM 1407 C C . ARG A 1 178 ? -9.496 -2.747 -6.436 1.00 94.19 178 ARG A C 1
ATOM 1409 O O . ARG A 1 178 ? -9.343 -3.071 -5.264 1.00 94.19 178 ARG A O 1
ATOM 1416 N N . LEU A 1 179 ? -9.217 -1.521 -6.883 1.00 95.38 179 LEU A N 1
ATOM 1417 C CA . LEU A 1 179 ? -8.864 -0.373 -6.040 1.00 95.38 179 LEU A CA 1
ATOM 1418 C C . LEU A 1 179 ? -9.969 0.673 -6.160 1.00 95.38 179 LEU A C 1
ATOM 1420 O O . LEU A 1 179 ? -10.317 1.062 -7.266 1.00 95.38 179 LEU A O 1
ATOM 1424 N N . ARG A 1 180 ? -10.511 1.178 -5.055 1.00 94.94 180 ARG A N 1
ATOM 1425 C CA . ARG A 1 180 ? -11.588 2.178 -5.119 1.00 94.94 180 ARG A CA 1
ATOM 1426 C C . ARG A 1 180 ? -11.066 3.548 -4.733 1.00 94.94 180 ARG A C 1
ATOM 1428 O O . ARG A 1 180 ? -10.316 3.673 -3.770 1.00 94.94 180 ARG A O 1
ATOM 1435 N N . ARG A 1 181 ? -11.455 4.590 -5.460 1.00 93.19 181 ARG A N 1
ATOM 1436 C CA . ARG A 1 181 ? -11.211 5.965 -5.014 1.00 93.19 181 ARG A CA 1
ATOM 1437 C C . ARG A 1 181 ? -12.223 6.302 -3.926 1.00 93.19 181 ARG A C 1
ATOM 1439 O O . ARG A 1 181 ? -13.400 6.004 -4.093 1.00 93.19 181 ARG A O 1
ATOM 1446 N N . LEU A 1 182 ? -11.759 6.872 -2.818 1.00 92.75 182 LEU A N 1
ATOM 1447 C CA . LEU A 1 182 ? -12.661 7.404 -1.805 1.00 92.75 182 LEU A CA 1
ATOM 1448 C C . LEU A 1 182 ? -13.047 8.830 -2.182 1.00 92.75 182 LEU A C 1
ATOM 1450 O O . LEU A 1 182 ? -12.163 9.667 -2.371 1.00 92.75 182 LEU A O 1
ATOM 1454 N N . GLU A 1 183 ? -14.346 9.089 -2.285 1.00 90.12 183 GLU A N 1
ATOM 1455 C CA . GLU A 1 183 ? -14.887 10.428 -2.548 1.00 90.12 183 GLU A CA 1
ATOM 1456 C C . GLU A 1 183 ? -15.518 11.010 -1.282 1.00 90.12 183 GLU A C 1
ATOM 1458 O O . GLU A 1 183 ? -15.277 12.175 -0.961 1.00 90.12 183 GLU A O 1
ATOM 1463 N N . HIS A 1 184 ? -16.218 10.177 -0.502 1.00 92.12 184 HIS A N 1
ATOM 1464 C CA . HIS A 1 184 ? -16.850 10.581 0.750 1.00 92.12 184 HIS A CA 1
ATOM 1465 C C . HIS A 1 184 ? -16.506 9.621 1.897 1.00 92.12 184 HIS A C 1
ATOM 1467 O O . HIS A 1 184 ? -16.435 8.405 1.727 1.00 92.12 184 HIS A O 1
ATOM 1473 N N . ALA A 1 185 ? -16.306 10.149 3.110 1.00 92.06 185 ALA A N 1
ATOM 1474 C CA . ALA A 1 185 ? -15.964 9.321 4.274 1.00 92.06 185 ALA A CA 1
ATOM 1475 C C . ALA A 1 185 ? -17.076 8.317 4.651 1.00 92.06 185 ALA A C 1
ATOM 1477 O O . ALA A 1 185 ? -16.801 7.270 5.232 1.00 92.06 185 ALA A O 1
ATOM 1478 N N . GLU A 1 186 ? -18.326 8.598 4.287 1.00 91.75 186 GLU A N 1
ATOM 1479 C CA . GLU A 1 186 ? -19.495 7.724 4.480 1.00 91.75 186 GLU A CA 1
ATOM 1480 C C . GLU A 1 186 ? -19.489 6.437 3.627 1.00 91.75 186 GLU A C 1
ATOM 1482 O O . GLU A 1 186 ? -20.201 5.466 3.932 1.00 91.75 186 GLU A O 1
ATOM 1487 N N . ASP A 1 187 ? -18.633 6.383 2.603 1.00 90.81 187 ASP A N 1
ATOM 1488 C CA . ASP A 1 187 ? -18.407 5.186 1.787 1.00 90.81 187 ASP A CA 1
ATOM 1489 C C . ASP A 1 187 ? -17.569 4.127 2.517 1.00 90.81 187 ASP A C 1
ATOM 1491 O O . ASP A 1 187 ? -17.544 2.954 2.121 1.00 90.81 187 ASP A O 1
ATOM 1495 N N . VAL A 1 188 ? -16.911 4.513 3.617 1.00 92.06 188 VAL A N 1
ATOM 1496 C CA . VAL A 1 188 ? -16.197 3.601 4.513 1.00 92.06 188 VAL A CA 1
ATOM 1497 C C . VAL A 1 188 ? -17.214 2.717 5.235 1.00 92.06 188 VAL A C 1
ATOM 1499 O O . VAL A 1 188 ? -17.883 3.122 6.189 1.00 92.06 188 VAL A O 1
ATOM 1502 N N . LYS A 1 189 ? -17.344 1.474 4.761 1.00 89.50 189 LYS A N 1
ATOM 1503 C CA . LYS A 1 189 ? -18.205 0.454 5.368 1.00 89.50 189 LYS A CA 1
ATOM 1504 C C . LYS A 1 189 ? -17.424 -0.330 6.417 1.00 89.50 189 LYS A C 1
ATOM 1506 O O . LYS A 1 189 ? -16.449 -1.003 6.101 1.00 89.50 189 LYS A O 1
ATOM 1511 N N . LEU A 1 190 ? -17.892 -0.259 7.659 1.00 90.50 190 LEU A N 1
ATOM 1512 C CA . LEU A 1 190 ? -17.321 -0.968 8.801 1.00 90.50 190 LEU A CA 1
ATOM 1513 C C . LEU A 1 190 ? -18.050 -2.290 9.002 1.00 90.50 190 LEU A C 1
ATOM 1515 O O . LEU A 1 190 ? -18.975 -2.402 9.801 1.00 90.50 190 LEU A O 1
ATOM 1519 N N . ALA A 1 191 ? -17.671 -3.281 8.210 1.00 92.00 191 ALA A N 1
ATOM 1520 C CA . ALA A 1 191 ? -18.235 -4.617 8.281 1.00 92.00 191 ALA A CA 1
ATOM 1521 C C . ALA A 1 191 ? -17.120 -5.642 8.116 1.00 92.00 191 ALA A C 1
ATOM 1523 O O . ALA A 1 191 ? -16.113 -5.365 7.465 1.00 92.00 191 ALA A O 1
ATOM 1524 N N . LYS A 1 192 ? -17.313 -6.838 8.680 1.00 92.62 192 LYS A N 1
ATOM 1525 C CA . LYS A 1 192 ? -16.443 -7.966 8.359 1.00 92.62 192 LYS A CA 1
ATOM 1526 C C . LYS A 1 192 ? -16.507 -8.214 6.861 1.00 92.62 192 LYS A C 1
ATOM 1528 O O . LYS A 1 192 ? -17.602 -8.261 6.292 1.00 92.62 192 LYS A O 1
ATOM 1533 N N . ARG A 1 193 ? -15.358 -8.440 6.230 1.00 84.81 193 ARG A N 1
ATOM 1534 C CA . ARG A 1 193 ? -15.366 -9.013 4.889 1.00 84.81 193 ARG A CA 1
ATOM 1535 C C . ARG A 1 193 ? -15.966 -10.414 5.021 1.00 84.8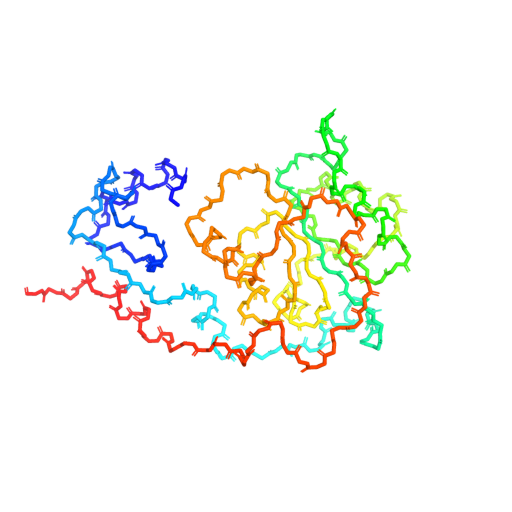1 193 ARG A C 1
ATOM 1537 O O . ARG A 1 193 ? -15.441 -11.256 5.752 1.00 84.81 193 ARG A O 1
ATOM 1544 N N . GLY A 1 194 ? -17.112 -10.656 4.381 1.00 65.25 194 GLY A N 1
ATOM 1545 C CA . GLY A 1 194 ? -17.584 -12.028 4.195 1.00 65.25 194 GLY A CA 1
ATOM 1546 C C . GLY A 1 194 ? -16.442 -12.797 3.538 1.00 65.25 194 GLY A C 1
ATOM 1547 O O . GLY A 1 194 ? -15.753 -12.211 2.712 1.00 65.25 194 GLY A O 1
ATOM 1548 N N . GLY A 1 195 ? -16.181 -14.050 3.915 1.00 55.62 195 GLY A N 1
ATOM 1549 C CA . GLY A 1 195 ? -15.003 -14.825 3.474 1.00 55.62 195 GLY A CA 1
ATOM 1550 C C . GLY A 1 195 ? -14.840 -15.030 1.954 1.00 55.62 195 GLY A C 1
ATOM 1551 O O . GLY A 1 195 ? -14.024 -15.839 1.534 1.00 55.62 195 GLY A O 1
ATOM 1552 N N . VAL A 1 196 ? -15.619 -14.317 1.143 1.00 43.00 196 VAL A N 1
ATOM 1553 C CA . VAL A 1 196 ? -15.504 -14.148 -0.297 1.00 43.00 196 VAL A CA 1
ATOM 1554 C C . VAL A 1 196 ? -14.542 -12.980 -0.573 1.00 43.00 196 VAL A C 1
ATOM 1556 O O . VAL A 1 196 ? -14.848 -11.841 -0.209 1.00 43.00 196 VAL A O 1
ATOM 1559 N N . PRO A 1 197 ? -13.385 -13.225 -1.209 1.00 50.75 197 PRO A N 1
ATOM 1560 C CA . PRO A 1 197 ? -12.471 -12.167 -1.626 1.00 50.75 197 PRO A CA 1
ATOM 1561 C C . PRO A 1 197 ? -13.186 -11.100 -2.463 1.00 50.75 197 PRO A C 1
ATOM 1563 O O . PRO A 1 197 ? -14.082 -11.412 -3.255 1.00 50.75 197 PRO A O 1
ATOM 1566 N N . VAL A 1 198 ? -12.767 -9.837 -2.338 1.00 51.22 198 VAL A N 1
ATOM 1567 C CA . VAL A 1 198 ? -13.182 -8.795 -3.286 1.00 51.22 198 VAL A CA 1
ATOM 1568 C C . VAL A 1 198 ? -12.573 -9.153 -4.638 1.00 51.22 198 VAL A C 1
ATOM 1570 O O . VAL A 1 198 ? -11.396 -8.918 -4.874 1.00 51.22 198 VAL A O 1
ATOM 1573 N N . SER A 1 199 ? -13.390 -9.768 -5.494 1.00 49.75 199 SER A N 1
ATOM 1574 C CA . SER A 1 199 ? -13.049 -10.312 -6.814 1.00 49.75 199 SER A CA 1
ATOM 1575 C C . SER A 1 199 ? -11.955 -11.394 -6.818 1.00 49.75 199 SER A C 1
ATOM 1577 O O . SER A 1 199 ? -10.767 -11.095 -6.846 1.00 49.75 199 SER A O 1
ATOM 1579 N N . GLY A 1 200 ? -12.385 -12.656 -6.904 1.00 57.28 200 GLY A N 1
ATOM 1580 C CA . GLY A 1 200 ? -11.546 -13.779 -7.334 1.00 57.28 200 GLY A CA 1
ATOM 1581 C C . GLY A 1 200 ? -10.586 -14.346 -6.286 1.00 57.28 200 GLY A C 1
ATOM 1582 O O . GLY A 1 200 ? -10.281 -13.734 -5.268 1.00 57.28 200 GLY A O 1
ATOM 1583 N N . GLU A 1 201 ? -10.130 -15.569 -6.536 1.00 68.38 201 GLU A N 1
ATOM 1584 C CA . GLU A 1 201 ? -9.052 -16.191 -5.773 1.00 68.38 201 GLU A CA 1
ATOM 1585 C C . GLU A 1 201 ? -7.780 -15.329 -5.844 1.00 68.38 201 GLU A C 1
ATOM 1587 O O . GLU A 1 201 ? -7.501 -14.683 -6.857 1.00 68.38 201 GLU A O 1
ATOM 1592 N N . ARG A 1 202 ? -7.014 -15.301 -4.750 1.00 85.69 202 ARG A N 1
ATOM 1593 C CA . ARG A 1 202 ? -5.757 -14.556 -4.656 1.00 85.69 202 ARG A CA 1
ATOM 1594 C C . ARG A 1 202 ? -4.815 -14.948 -5.801 1.00 85.69 202 ARG A C 1
ATOM 1596 O O . ARG A 1 202 ? -4.368 -16.090 -5.866 1.00 85.69 202 ARG A O 1
ATOM 1603 N N . VAL A 1 203 ? -4.449 -13.988 -6.650 1.00 92.06 203 VAL A N 1
ATOM 1604 C CA . VAL A 1 203 ? -3.481 -14.211 -7.733 1.00 92.06 203 VAL A CA 1
ATOM 1605 C C . VAL A 1 203 ? -2.071 -14.319 -7.148 1.00 92.06 203 VAL A C 1
ATOM 1607 O O . VAL A 1 203 ? -1.562 -13.368 -6.557 1.00 92.06 203 VAL A O 1
ATOM 1610 N N . ARG A 1 204 ? -1.435 -15.481 -7.325 1.00 94.12 204 ARG A N 1
ATOM 1611 C CA . ARG A 1 204 ? -0.034 -15.742 -6.962 1.00 94.12 204 ARG A CA 1
ATOM 1612 C C . ARG A 1 204 ? 0.769 -15.955 -8.243 1.00 94.12 204 ARG A C 1
ATOM 1614 O O . ARG A 1 204 ? 0.367 -16.755 -9.088 1.00 94.12 204 ARG A O 1
ATOM 1621 N N . ARG A 1 205 ? 1.881 -15.238 -8.409 1.00 95.69 205 ARG A N 1
ATOM 1622 C CA . ARG A 1 205 ? 2.736 -15.323 -9.604 1.00 95.69 205 ARG A CA 1
ATOM 1623 C C . ARG A 1 205 ? 4.115 -15.829 -9.245 1.00 95.69 205 ARG A C 1
ATOM 1625 O O . ARG A 1 205 ? 4.656 -15.447 -8.219 1.00 95.69 205 ARG A O 1
ATOM 1632 N N . ASP A 1 206 ? 4.688 -16.654 -10.113 1.00 97.25 206 ASP A N 1
ATOM 1633 C CA . ASP A 1 206 ? 6.023 -17.207 -9.905 1.00 97.25 206 ASP A CA 1
ATOM 1634 C C . ASP A 1 206 ? 7.091 -16.088 -9.878 1.00 97.25 206 ASP A C 1
ATOM 1636 O O . ASP A 1 206 ? 7.314 -15.436 -10.909 1.00 97.25 206 ASP A O 1
ATOM 1640 N N . PRO A 1 207 ? 7.777 -15.854 -8.738 1.00 96.69 207 PRO A N 1
ATOM 1641 C CA . PRO A 1 207 ? 8.842 -14.857 -8.626 1.00 96.69 207 PRO A CA 1
ATOM 1642 C C . PRO A 1 207 ? 10.021 -15.095 -9.581 1.00 96.69 207 PRO A C 1
ATOM 1644 O O . PRO A 1 207 ? 10.748 -14.145 -9.903 1.00 96.69 207 PRO A O 1
ATOM 1647 N N . ALA A 1 208 ? 10.215 -16.331 -10.060 1.00 96.56 208 ALA A N 1
ATOM 1648 C CA . ALA A 1 208 ? 11.266 -16.659 -11.020 1.00 96.56 208 ALA A CA 1
ATOM 1649 C C . ALA A 1 208 ? 11.104 -15.865 -12.325 1.00 96.56 208 ALA A C 1
ATOM 1651 O O . ALA A 1 208 ? 12.089 -15.346 -12.843 1.00 96.56 208 ALA A O 1
ATOM 1652 N N . LEU A 1 209 ? 9.867 -15.626 -12.777 1.00 95.94 209 LEU A N 1
ATOM 1653 C CA . LEU A 1 209 ? 9.598 -14.821 -13.974 1.00 95.94 209 LEU A CA 1
ATOM 1654 C C . LEU A 1 209 ? 10.116 -13.383 -13.831 1.00 95.94 209 LEU A C 1
ATOM 1656 O O . LEU A 1 209 ? 10.694 -12.824 -14.762 1.00 95.94 209 LEU A O 1
ATOM 1660 N N . LEU A 1 210 ? 9.935 -12.769 -12.657 1.00 94.06 210 LEU A N 1
ATOM 1661 C CA . LEU A 1 210 ? 10.445 -11.420 -12.400 1.00 94.06 210 LEU A CA 1
ATOM 1662 C C . LEU A 1 210 ? 11.981 -11.420 -12.348 1.00 94.06 210 LEU A C 1
ATOM 1664 O O . LEU A 1 210 ? 12.622 -10.495 -12.850 1.00 94.06 210 LEU A O 1
ATOM 1668 N N . THR A 1 211 ? 12.561 -12.476 -11.774 1.00 93.81 211 THR A N 1
ATOM 1669 C CA . THR A 1 211 ? 14.012 -12.682 -11.698 1.00 93.81 211 THR A CA 1
ATOM 1670 C C . THR A 1 211 ? 14.628 -12.810 -13.092 1.00 93.81 211 THR A C 1
ATOM 1672 O O . THR A 1 211 ? 15.578 -12.089 -13.400 1.00 93.81 211 THR A O 1
ATOM 1675 N N . ASP A 1 212 ? 14.043 -13.621 -13.973 1.00 95.31 212 ASP A N 1
ATOM 1676 C CA . ASP A 1 212 ? 14.494 -13.794 -15.357 1.00 95.31 212 ASP A CA 1
ATOM 1677 C C . ASP A 1 212 ? 14.472 -12.470 -16.134 1.00 95.31 212 ASP A C 1
ATOM 1679 O O . ASP A 1 212 ? 15.439 -12.110 -16.817 1.00 95.31 212 ASP A O 1
ATOM 1683 N N . LEU A 1 213 ? 13.403 -11.679 -15.978 1.00 94.75 213 LEU A N 1
ATOM 1684 C CA . LEU A 1 213 ? 13.306 -10.358 -16.604 1.00 94.75 213 LEU A CA 1
ATOM 1685 C C . LEU A 1 213 ? 14.393 -9.400 -16.096 1.00 94.75 213 LEU A C 1
ATOM 1687 O O . LEU A 1 213 ? 14.980 -8.667 -16.900 1.00 94.75 213 LEU A O 1
ATOM 1691 N N . LEU A 1 214 ? 14.690 -9.408 -14.792 1.00 92.06 214 LEU A N 1
ATOM 1692 C CA . LEU A 1 214 ? 15.752 -8.587 -14.197 1.00 92.06 214 LEU A CA 1
ATOM 1693 C C . LEU A 1 214 ? 17.148 -9.023 -14.677 1.00 92.06 214 LEU A C 1
ATOM 1695 O O . LEU A 1 214 ? 17.992 -8.172 -14.971 1.00 92.06 214 LEU A O 1
ATOM 1699 N N . LEU A 1 215 ? 17.376 -10.331 -14.829 1.00 94.06 215 LEU A N 1
ATOM 1700 C CA . LEU A 1 215 ? 18.636 -10.898 -15.317 1.00 94.06 215 LEU A CA 1
ATOM 1701 C C . LEU A 1 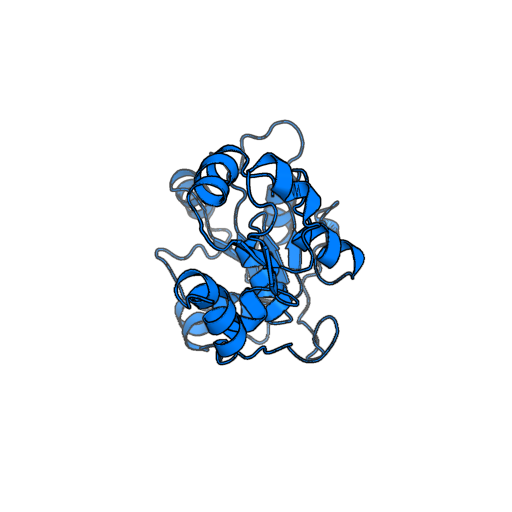215 ? 18.834 -10.745 -16.835 1.00 94.06 215 LEU A C 1
ATOM 1703 O O . LEU A 1 215 ? 19.964 -10.833 -17.319 1.00 94.06 215 LEU A O 1
ATOM 1707 N N . SER A 1 216 ? 17.795 -10.393 -17.598 1.00 91.25 216 SER A N 1
ATOM 1708 C CA . SER A 1 216 ? 17.928 -10.101 -19.037 1.00 91.25 216 SER A CA 1
ATOM 1709 C C . SER A 1 216 ? 18.917 -8.964 -19.365 1.00 91.25 216 SER A C 1
ATOM 1711 O O . SER A 1 216 ? 19.343 -8.820 -20.508 1.00 91.25 216 SER A O 1
ATOM 1713 N N . ALA A 1 217 ? 19.316 -8.159 -18.372 1.00 86.31 217 ALA A N 1
ATOM 1714 C CA . ALA A 1 217 ? 20.342 -7.124 -18.506 1.00 86.31 217 ALA A CA 1
ATOM 1715 C C . ALA A 1 217 ? 21.790 -7.658 -18.543 1.00 86.31 217 ALA A C 1
ATOM 1717 O O . ALA A 1 217 ? 22.689 -6.935 -18.994 1.00 86.31 217 ALA A O 1
ATOM 1718 N N . VAL A 1 218 ? 22.031 -8.866 -18.018 1.00 84.69 218 VAL A N 1
ATOM 1719 C CA . VAL A 1 218 ? 23.367 -9.482 -17.899 1.00 84.69 218 VAL A CA 1
ATOM 1720 C C . VAL A 1 218 ? 23.590 -10.630 -18.877 1.00 84.69 218 VAL A C 1
ATOM 1722 O O . VAL A 1 218 ? 24.737 -10.891 -19.239 1.00 84.69 218 VAL A O 1
ATOM 1725 N N . ILE A 1 219 ? 22.519 -11.267 -19.353 1.00 69.69 219 ILE A N 1
ATOM 1726 C CA . ILE A 1 219 ? 22.597 -12.284 -20.402 1.00 69.69 219 ILE A CA 1
ATOM 1727 C C . ILE A 1 219 ? 22.926 -11.567 -21.718 1.00 69.69 219 ILE A C 1
ATOM 1729 O O . ILE A 1 219 ? 22.104 -10.829 -22.263 1.00 69.69 219 ILE A O 1
ATOM 1733 N N . ARG A 1 220 ? 24.166 -11.720 -22.200 1.00 55.44 220 ARG A N 1
ATOM 1734 C CA . ARG A 1 220 ? 24.546 -11.266 -23.544 1.00 55.44 220 ARG A CA 1
ATOM 1735 C C . ARG A 1 220 ? 23.793 -12.127 -24.560 1.00 55.44 220 ARG A C 1
ATOM 1737 O O . ARG A 1 220 ? 23.886 -13.349 -24.483 1.00 55.44 220 ARG A O 1
ATOM 1744 N N . ALA A 1 221 ? 23.054 -11.480 -25.459 1.00 54.41 221 ALA A N 1
ATOM 1745 C CA . ALA A 1 221 ? 22.663 -12.085 -26.729 1.00 54.41 221 ALA A CA 1
ATOM 1746 C C . ALA A 1 221 ? 23.903 -12.303 -27.606 1.00 54.41 221 ALA A C 1
ATOM 1748 O O . ALA A 1 221 ? 24.852 -11.487 -27.475 1.00 54.41 221 ALA A O 1
#

Radius of gyration: 18.86 Å; Cα contacts (8 Å, |Δi|>4): 352; chains: 1; bounding box: 44×41×49 Å